Protein AF-A0A8T0XRR6-F1 (afdb_monomer)

Mean predicted aligned error: 11.2 Å

pLDDT: mean 84.0, std 15.53, range [44.31, 98.5]

Organism: Panicum virgatum (NCBI:txid38727)

Solvent-accessible surface area (backbone atoms only — not comparable to full-atom values): 13907 Å² total; per-residue (Å²): 132,83,52,56,76,43,79,32,53,38,65,64,49,50,51,52,52,32,57,76,68,70,54,87,53,79,94,49,34,76,64,44,34,33,31,74,40,63,44,24,13,40,51,36,47,48,58,42,46,76,46,52,44,90,95,52,95,53,57,50,63,75,51,55,65,48,54,51,31,20,50,52,39,46,59,47,38,53,54,36,48,50,54,53,52,53,49,55,52,48,56,54,49,67,58,45,52,62,47,54,54,50,42,56,53,33,59,51,59,57,69,45,51,79,94,71,48,76,83,71,97,66,77,61,68,81,60,36,69,35,73,82,91,79,84,84,62,96,74,75,91,74,68,104,67,93,79,94,82,87,79,65,90,85,76,63,76,81,57,55,69,35,54,88,46,69,66,58,37,52,51,50,52,51,49,51,52,53,51,53,41,53,50,38,50,51,53,37,53,54,46,53,51,53,49,50,54,53,53,50,51,50,52,52,48,57,52,54,52,48,53,50,50,51,46,68,32,61,42,72,30,66,63,19,63,61,94,76,86,55,76,74,78,85,81,128

Secondary structure (DSSP, 8-state):
-PPPEEEESSHHHHHHHHHHTT--SGGGGGG-EEEE-TT--HHHHHHHHHHS-TTSS--EES-HHHHHHHHHHHHHHHHHHHHHHHHHHHHHHHHHHHHHHHHHHHHHHHHS-GGGSPPPSSPPGGGTT--------SS----SS--S----TTS-PPP-----SHHHHHHHHHHHHHHHHHHHHHHHHHHHHHHHHHHHHHHHHHHHHHHHHHHHHHS---TTSS----PPPP--

Structure (mmCIF, N/CA/C/O backbone):
data_AF-A0A8T0XRR6-F1
#
_entry.id   AF-A0A8T0XRR6-F1
#
loop_
_atom_site.group_PDB
_atom_site.id
_atom_site.type_symbol
_atom_site.label_atom_id
_atom_site.label_alt_id
_atom_site.label_co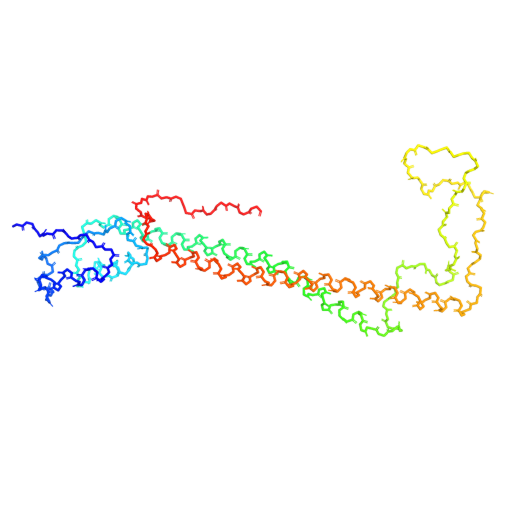mp_id
_atom_site.label_asym_id
_atom_site.label_entity_id
_atom_site.label_seq_id
_atom_site.pdbx_PDB_ins_code
_atom_site.Cartn_x
_atom_site.Cartn_y
_atom_site.Cartn_z
_atom_site.occupancy
_atom_site.B_iso_or_equiv
_atom_site.auth_seq_id
_atom_site.auth_comp_id
_atom_site.auth_asym_id
_atom_site.auth_atom_id
_atom_site.pdbx_PDB_model_num
ATOM 1 N N . MET A 1 1 ? -32.628 2.576 48.291 1.00 54.78 1 MET A N 1
ATOM 2 C CA . MET A 1 1 ? -32.232 3.694 47.407 1.00 54.78 1 MET A CA 1
ATOM 3 C C . MET A 1 1 ? -31.555 3.074 46.198 1.00 54.78 1 MET A C 1
ATOM 5 O O . MET A 1 1 ? -30.876 2.076 46.396 1.00 54.78 1 MET A O 1
ATOM 9 N N . ALA A 1 2 ? -31.806 3.562 44.981 1.00 70.38 2 ALA A N 1
ATOM 10 C CA . ALA A 1 2 ? -31.095 3.068 43.799 1.00 70.38 2 ALA A CA 1
ATOM 11 C C . ALA A 1 2 ? -29.626 3.519 43.862 1.00 70.38 2 ALA A C 1
ATOM 13 O O . ALA A 1 2 ? -29.362 4.622 44.347 1.00 70.38 2 ALA A O 1
ATOM 14 N N . ALA A 1 3 ? -28.699 2.669 43.420 1.00 81.06 3 ALA A N 1
ATOM 15 C CA . ALA A 1 3 ? -27.285 3.020 43.339 1.00 81.06 3 ALA A CA 1
ATOM 16 C C . ALA A 1 3 ? -27.086 4.219 42.387 1.00 81.06 3 ALA A C 1
ATOM 18 O O . ALA A 1 3 ? -27.785 4.303 41.372 1.00 81.06 3 ALA A O 1
ATOM 19 N N . PRO A 1 4 ? -26.184 5.167 42.699 1.00 88.81 4 PRO A N 1
ATOM 20 C CA . PRO A 1 4 ? -25.868 6.270 41.799 1.00 88.81 4 PRO A CA 1
ATOM 21 C C . PRO A 1 4 ? -25.300 5.749 40.474 1.00 88.81 4 PRO A C 1
ATOM 23 O O . PRO A 1 4 ? -24.501 4.812 40.463 1.00 88.81 4 PRO A O 1
ATOM 26 N N . ILE A 1 5 ? -25.692 6.391 39.371 1.00 90.62 5 ILE A N 1
ATOM 27 C CA . ILE A 1 5 ? -25.164 6.114 38.030 1.00 90.62 5 ILE A CA 1
ATOM 28 C C . ILE A 1 5 ? -24.0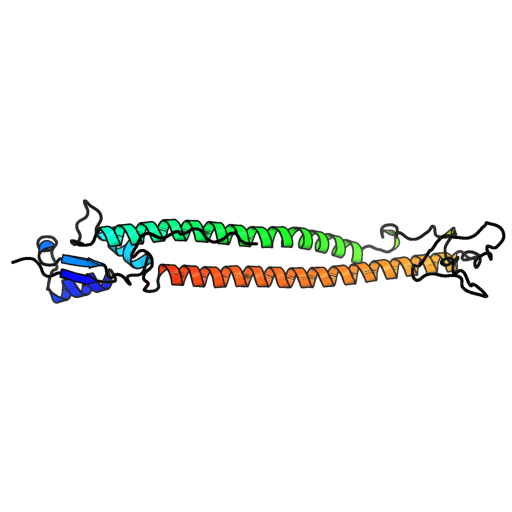57 7.125 37.724 1.00 90.62 5 ILE A C 1
ATOM 30 O O . ILE A 1 5 ? -24.272 8.331 37.850 1.00 90.62 5 ILE A O 1
ATOM 34 N N . GLN A 1 6 ? -22.883 6.636 37.328 1.00 92.31 6 GLN A N 1
ATOM 35 C CA . GLN A 1 6 ? -21.720 7.443 36.955 1.00 92.31 6 GLN A CA 1
ATOM 36 C C . GLN A 1 6 ? -21.388 7.247 35.476 1.00 92.31 6 GLN A C 1
ATOM 38 O O . GLN A 1 6 ? -21.218 6.118 35.015 1.00 92.31 6 GLN A O 1
ATOM 43 N N . VAL A 1 7 ? -21.279 8.348 34.731 1.00 93.38 7 VAL A N 1
ATOM 44 C CA . VAL A 1 7 ? -20.876 8.306 33.320 1.00 93.38 7 VAL A CA 1
ATOM 45 C C . VAL A 1 7 ? -19.361 8.162 33.238 1.00 93.38 7 VAL A C 1
ATOM 47 O O . VAL A 1 7 ? -18.628 8.941 33.844 1.00 93.38 7 VAL A O 1
ATOM 50 N N . VAL A 1 8 ? -18.890 7.179 32.476 1.00 93.19 8 VAL A N 1
ATOM 51 C CA . VAL A 1 8 ? -17.467 6.848 32.340 1.00 93.19 8 VAL A CA 1
ATOM 52 C C . VAL A 1 8 ? -17.080 6.710 30.877 1.00 93.19 8 VAL A C 1
ATOM 54 O O . VAL A 1 8 ? -17.878 6.272 30.049 1.00 93.19 8 VAL A O 1
ATOM 57 N N . SER A 1 9 ? -15.842 7.084 30.555 1.00 93.62 9 SER A N 1
ATOM 58 C CA . SER A 1 9 ? -15.292 6.964 29.202 1.00 93.62 9 SER A CA 1
ATOM 59 C C . SER A 1 9 ? -14.061 6.071 29.116 1.00 93.62 9 SER A C 1
ATOM 61 O O . SER A 1 9 ? -13.548 5.845 28.025 1.00 93.62 9 SER A O 1
ATOM 63 N N . SER A 1 10 ? -13.594 5.545 30.245 1.00 93.31 10 SER A N 1
ATOM 64 C CA . SER A 1 10 ? -12.438 4.661 30.308 1.00 93.31 10 SER A CA 1
ATOM 65 C C . SER A 1 10 ? -12.489 3.753 31.533 1.00 93.31 10 SER A C 1
ATOM 67 O O . SER A 1 10 ? -13.211 4.011 32.501 1.00 93.31 10 SER A O 1
ATOM 69 N N . LEU A 1 11 ? -11.659 2.707 31.532 1.00 90.25 11 LEU A N 1
ATOM 70 C CA . LEU A 1 11 ? -11.420 1.915 32.747 1.00 90.25 11 LEU A CA 1
ATOM 71 C C . LEU A 1 11 ? -10.791 2.741 33.879 1.00 90.25 11 LEU A C 1
ATOM 73 O O . LEU A 1 11 ? -10.976 2.414 35.051 1.00 90.25 11 LEU A O 1
ATOM 77 N N . GLN A 1 12 ? -10.054 3.801 33.542 1.00 91.88 12 GLN A N 1
ATOM 78 C CA . GLN A 1 12 ? -9.438 4.679 34.529 1.00 91.88 12 GLN A CA 1
ATOM 79 C C . GLN A 1 12 ? -10.483 5.547 35.245 1.00 91.88 12 GLN A C 1
ATOM 81 O O . GLN A 1 12 ? -10.396 5.710 36.459 1.00 91.88 12 GLN A O 1
ATOM 86 N N . ASP A 1 13 ? -11.508 6.028 34.537 1.00 91.69 13 ASP A N 1
ATOM 87 C CA . ASP A 1 13 ? -12.625 6.755 35.158 1.00 91.69 13 ASP A CA 1
ATOM 88 C C . ASP A 1 13 ? -13.360 5.873 36.170 1.00 91.69 13 ASP A C 1
ATOM 90 O O . ASP A 1 13 ? -13.651 6.305 37.283 1.00 91.69 13 ASP A O 1
ATOM 94 N N . ILE A 1 14 ? -13.594 4.607 35.810 1.00 88.75 14 ILE A N 1
ATOM 95 C CA . ILE A 1 14 ? -14.204 3.618 36.705 1.00 88.75 14 ILE A CA 1
ATOM 96 C C . ILE A 1 14 ? -13.347 3.431 37.9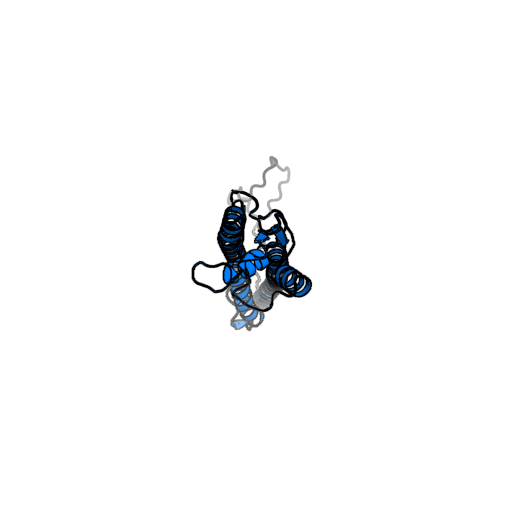60 1.00 88.75 14 ILE A C 1
ATOM 98 O O . ILE A 1 14 ? -13.874 3.473 39.069 1.00 88.75 14 ILE A O 1
ATOM 102 N N . ALA A 1 15 ? -12.028 3.272 37.806 1.00 88.62 15 ALA A N 1
ATOM 103 C CA . ALA A 1 15 ? -11.117 3.128 38.940 1.00 88.62 15 ALA A CA 1
ATOM 104 C C . ALA A 1 15 ? -11.159 4.348 39.877 1.00 88.62 15 ALA A C 1
ATOM 106 O O . ALA A 1 15 ? -11.272 4.174 41.089 1.00 88.62 15 ALA A O 1
ATOM 107 N N . HIS A 1 16 ? -11.145 5.568 39.328 1.00 90.88 16 HIS A N 1
ATOM 108 C CA . HIS A 1 16 ? -11.242 6.793 40.125 1.00 90.88 16 HIS A CA 1
ATOM 109 C C . HIS A 1 16 ? -12.575 6.903 40.877 1.00 90.88 16 HIS A C 1
ATOM 111 O O . HIS A 1 16 ? -12.592 7.328 42.032 1.00 90.88 16 HIS A O 1
ATOM 117 N N . VAL A 1 17 ? -13.694 6.516 40.253 1.00 89.69 17 VAL A N 1
ATOM 118 C CA . VAL A 1 17 ? -15.010 6.506 40.912 1.00 89.69 17 VAL A CA 1
ATOM 119 C C . VAL A 1 17 ? -15.026 5.517 42.077 1.00 89.69 17 VAL A C 1
ATOM 121 O O . VAL A 1 17 ? -15.463 5.871 43.171 1.00 89.69 17 VAL A O 1
ATOM 124 N N . LEU A 1 18 ? -14.527 4.296 41.863 1.00 87.81 18 LEU A N 1
ATOM 125 C CA . LEU A 1 18 ? -14.473 3.268 42.905 1.00 87.81 18 LEU A CA 1
ATOM 126 C C . LEU A 1 18 ? -13.586 3.703 44.081 1.00 87.81 18 LEU A C 1
ATOM 128 O O . LEU A 1 18 ? -13.992 3.564 45.235 1.00 87.81 18 LEU A O 1
ATOM 132 N N . GLU A 1 19 ? -12.424 4.301 43.803 1.00 88.81 19 GLU A N 1
ATOM 133 C CA . GLU A 1 19 ? -11.526 4.847 44.828 1.00 88.81 19 GLU A CA 1
ATOM 134 C C . GLU A 1 19 ? -12.189 5.986 45.619 1.00 88.81 19 GLU A C 1
ATOM 136 O O . GLU A 1 19 ? -12.180 5.974 46.852 1.00 88.81 19 GLU A O 1
ATOM 141 N N . ALA A 1 20 ? -12.835 6.935 44.933 1.00 88.38 20 ALA A N 1
ATOM 142 C CA . ALA A 1 20 ? -13.532 8.053 45.570 1.00 88.38 20 ALA A CA 1
ATOM 143 C C . ALA A 1 20 ? -14.689 7.595 46.476 1.00 88.38 20 ALA A C 1
ATOM 145 O O . ALA A 1 20 ? -14.976 8.236 47.489 1.00 88.38 20 ALA A O 1
ATOM 146 N N . MET A 1 21 ? -15.335 6.478 46.132 1.00 87.12 21 MET A N 1
ATOM 147 C CA . MET A 1 21 ? -16.404 5.859 46.921 1.00 87.12 21 MET A CA 1
ATOM 148 C C . MET A 1 21 ? -15.890 4.860 47.969 1.00 87.12 21 MET A C 1
ATOM 150 O O . MET A 1 21 ? -16.694 4.298 48.715 1.00 87.12 21 MET A O 1
ATOM 154 N N . GLN A 1 22 ? -14.570 4.657 48.061 1.00 85.69 22 GLN A N 1
ATOM 155 C CA . GLN A 1 22 ? -13.934 3.677 48.948 1.00 85.69 22 GLN A CA 1
ATOM 156 C C . GLN A 1 22 ? -14.507 2.265 48.744 1.00 85.69 22 GLN A C 1
ATOM 158 O O . GLN A 1 22 ? -14.785 1.558 49.713 1.00 85.69 22 GLN A O 1
ATOM 163 N N . ILE A 1 23 ? -14.742 1.882 47.486 1.00 81.75 23 ILE A N 1
ATOM 164 C CA . ILE A 1 23 ? -15.218 0.554 47.084 1.00 81.75 23 ILE A CA 1
ATOM 165 C C . ILE A 1 23 ? -13.998 -0.263 46.653 1.00 81.75 23 ILE A C 1
ATOM 167 O O . ILE A 1 23 ? -13.491 -0.119 45.543 1.00 81.75 23 ILE A O 1
ATOM 171 N N . ASP A 1 24 ? -13.510 -1.106 47.557 1.00 75.56 24 ASP A N 1
ATOM 172 C CA . ASP A 1 24 ? -12.310 -1.936 47.398 1.00 75.56 24 ASP A CA 1
ATOM 173 C C . ASP A 1 24 ? -12.610 -3.445 47.329 1.00 75.56 24 ASP A C 1
ATOM 175 O O . ASP A 1 24 ? -11.728 -4.239 46.991 1.00 75.56 24 ASP A O 1
ATOM 179 N N . ALA A 1 25 ? -13.855 -3.846 47.598 1.00 67.94 25 ALA A N 1
ATOM 180 C CA . ALA A 1 25 ? -14.284 -5.237 47.676 1.00 67.94 25 ALA A CA 1
ATOM 181 C C . ALA A 1 25 ? -15.451 -5.555 46.715 1.00 67.94 25 ALA 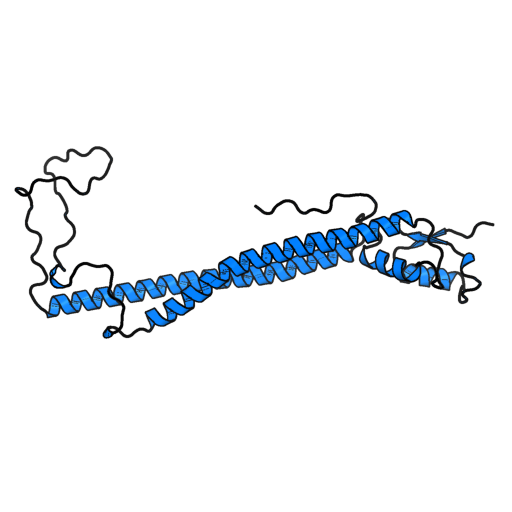A C 1
ATOM 183 O O . ALA A 1 25 ? -16.341 -4.736 46.482 1.00 67.94 25 ALA A O 1
ATOM 184 N N . ILE A 1 26 ? -15.432 -6.765 46.137 1.00 66.00 26 ILE A N 1
ATOM 185 C CA . ILE A 1 26 ? -16.399 -7.237 45.120 1.00 66.00 26 ILE A CA 1
ATOM 186 C C . ILE A 1 26 ? -17.833 -7.301 45.669 1.00 66.00 26 ILE A C 1
ATOM 188 O O . ILE A 1 26 ? -18.788 -7.084 44.930 1.00 66.00 26 ILE A O 1
ATOM 192 N N . ASP A 1 27 ? -17.998 -7.551 46.966 1.00 67.00 27 ASP A N 1
ATOM 193 C CA . ASP A 1 27 ? -19.295 -7.588 47.652 1.00 67.00 27 ASP A CA 1
ATOM 194 C C . ASP A 1 27 ? -19.989 -6.217 47.736 1.00 67.00 27 ASP A C 1
ATOM 196 O O . ASP A 1 27 ? -21.172 -6.147 48.064 1.00 67.00 27 ASP A O 1
ATOM 200 N N . ARG A 1 28 ? -19.278 -5.138 47.385 1.00 71.44 28 ARG A N 1
ATOM 201 C CA . ARG A 1 28 ? -19.782 -3.759 47.321 1.00 71.44 28 ARG A CA 1
ATOM 202 C C . ARG A 1 28 ? -19.956 -3.246 45.885 1.00 71.44 28 ARG A C 1
ATOM 204 O O . ARG A 1 28 ? -20.236 -2.067 45.684 1.00 71.44 28 ARG A O 1
ATOM 211 N N . ALA A 1 29 ? -19.831 -4.116 44.878 1.00 66.56 29 ALA A N 1
ATOM 212 C CA . ALA A 1 29 ? -19.955 -3.747 43.463 1.00 66.56 29 ALA A CA 1
ATOM 213 C C . ALA A 1 29 ? -21.339 -3.178 43.088 1.00 66.56 29 ALA A C 1
ATOM 215 O O . ALA A 1 29 ? -21.442 -2.399 42.144 1.00 66.56 29 ALA A O 1
ATOM 216 N N . ASP A 1 30 ? -22.384 -3.511 43.851 1.00 72.69 30 ASP A N 1
ATOM 217 C CA . ASP A 1 30 ? -23.748 -3.009 43.643 1.00 72.69 30 ASP A CA 1
ATOM 218 C C . ASP A 1 30 ? -23.974 -1.589 44.203 1.00 72.69 30 ASP A C 1
ATOM 220 O O . ASP A 1 30 ? -25.051 -1.015 44.024 1.00 72.69 30 ASP A O 1
ATOM 224 N N . GLU A 1 31 ? -22.986 -0.997 44.886 1.00 81.88 31 GLU A N 1
ATOM 225 C CA . GLU A 1 31 ? -23.090 0.353 45.461 1.00 81.88 31 GLU A CA 1
ATOM 226 C C . GLU A 1 31 ? -22.973 1.471 44.415 1.00 81.88 31 GLU A C 1
ATOM 228 O O . GLU A 1 31 ? -23.317 2.618 44.706 1.00 81.88 31 GLU A O 1
ATOM 233 N N . VAL A 1 32 ? -22.529 1.155 43.195 1.00 84.88 32 VAL A N 1
ATOM 234 C CA . VAL A 1 32 ? -22.420 2.100 42.079 1.00 84.88 32 VAL A CA 1
ATOM 235 C C . VAL A 1 32 ? -22.749 1.419 40.754 1.00 84.88 32 VAL A C 1
ATOM 237 O O . VAL A 1 32 ? -22.421 0.258 40.522 1.00 84.88 32 VAL A O 1
ATOM 240 N N . GLN A 1 33 ? -23.405 2.155 39.866 1.00 88.81 33 GLN A N 1
ATOM 241 C CA . GLN A 1 33 ? -23.676 1.730 38.499 1.00 88.81 33 GLN A CA 1
ATOM 242 C C . GLN A 1 33 ? -22.966 2.660 37.523 1.00 88.81 33 GLN A C 1
ATOM 244 O O . GLN A 1 33 ? -22.761 3.840 37.808 1.00 88.81 33 GLN A O 1
ATOM 249 N N . PHE A 1 34 ? -22.609 2.138 36.357 1.00 90.62 34 PHE A N 1
ATOM 250 C CA . PHE A 1 34 ? -21.891 2.891 35.340 1.00 90.62 34 PHE A CA 1
ATOM 251 C C . PHE A 1 34 ? -22.695 3.006 34.056 1.00 90.62 34 PHE A C 1
ATOM 253 O O . PHE A 1 34 ? -23.384 2.073 33.642 1.00 90.62 34 PHE A O 1
ATOM 260 N N . GLU A 1 35 ? -22.555 4.148 33.401 1.00 93.31 35 GLU A N 1
ATOM 261 C CA . GLU A 1 35 ? -23.069 4.407 32.066 1.00 93.31 35 GLU A CA 1
ATOM 262 C C . GLU A 1 35 ? -21.897 4.746 31.143 1.00 93.31 35 GLU A C 1
ATOM 264 O O . GLU A 1 35 ? -21.047 5.571 31.471 1.00 93.31 35 GLU A O 1
ATOM 269 N N . LEU A 1 36 ? -21.823 4.085 29.992 1.00 94.31 36 LEU A N 1
ATOM 270 C CA . LEU A 1 36 ? -20.805 4.369 28.988 1.00 94.31 36 LEU A CA 1
ATOM 271 C C . LEU A 1 36 ? -21.109 5.712 28.320 1.00 94.31 36 LEU A C 1
ATOM 273 O O . LEU A 1 36 ? -22.223 5.905 27.838 1.00 94.31 36 LEU A O 1
ATOM 277 N N . GLY A 1 37 ? -20.125 6.603 28.242 1.00 95.44 37 GLY A N 1
ATOM 278 C CA . GLY A 1 37 ? -20.259 7.855 27.506 1.00 95.44 37 GLY A CA 1
ATOM 279 C C . GLY A 1 37 ? -20.417 7.634 25.996 1.00 95.44 37 GLY A C 1
ATOM 280 O O . GLY A 1 37 ? -19.761 6.784 25.390 1.00 95.44 37 GLY A O 1
ATOM 281 N N . GLU A 1 38 ? -21.250 8.444 25.341 1.00 94.81 38 GLU A N 1
ATOM 282 C CA . GLU A 1 38 ? -21.439 8.374 23.881 1.00 94.81 38 GLU A CA 1
ATOM 283 C C . GLU A 1 38 ? -20.127 8.588 23.117 1.00 94.81 38 GLU A C 1
ATOM 285 O O . GLU A 1 38 ? -19.836 7.872 22.161 1.00 94.81 38 GLU A O 1
ATOM 290 N N . GLN A 1 39 ? -19.288 9.497 23.610 1.00 95.88 39 GLN A N 1
ATOM 291 C CA . GLN A 1 39 ? -17.992 9.845 23.027 1.00 95.88 39 GLN A CA 1
ATOM 292 C C . GLN A 1 39 ? -16.854 8.903 23.450 1.00 95.88 39 GLN A C 1
ATOM 294 O O . GLN A 1 39 ? -15.705 9.154 23.105 1.00 95.88 39 GLN A O 1
ATOM 299 N N . THR A 1 40 ? -17.118 7.818 24.189 1.00 95.94 40 THR A N 1
ATOM 300 C CA . THR A 1 40 ? -16.068 6.843 24.528 1.00 95.94 40 THR A CA 1
ATOM 301 C C . THR A 1 40 ? -15.435 6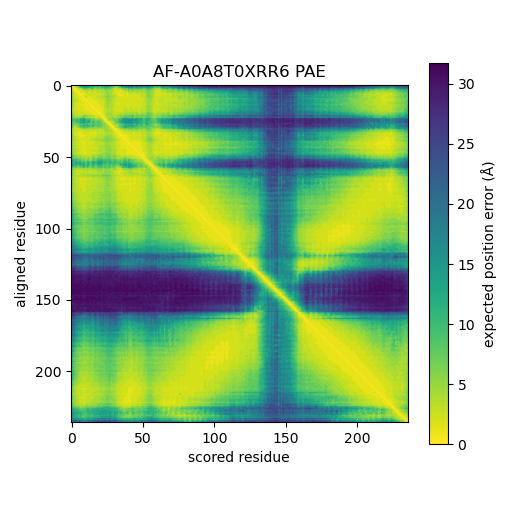.270 23.259 1.00 95.94 40 THR A C 1
ATOM 303 O O . THR A 1 40 ? -16.152 5.851 22.348 1.00 95.94 40 THR A O 1
ATOM 306 N N . SER A 1 41 ? -14.104 6.218 23.188 1.00 97.12 41 SER A N 1
ATOM 307 C CA . SER A 1 41 ? -13.411 5.660 22.024 1.00 97.12 41 SER A CA 1
ATOM 308 C C . SER A 1 41 ? -13.748 4.178 21.815 1.00 97.12 41 SER A C 1
ATOM 310 O O . SER A 1 41 ? -14.201 3.474 22.727 1.00 97.12 41 SER A O 1
ATOM 312 N N . LEU A 1 42 ? -13.547 3.676 20.595 1.00 96.19 42 LEU A N 1
ATOM 313 C CA . LEU A 1 42 ? -13.824 2.272 20.282 1.00 96.19 42 LEU A CA 1
ATOM 314 C C . LEU A 1 42 ? -12.903 1.330 21.069 1.00 96.19 42 LEU A C 1
ATOM 316 O O . LEU A 1 42 ? -13.351 0.266 21.508 1.00 96.19 42 LEU A O 1
ATOM 320 N N . SER A 1 43 ? -11.644 1.722 21.273 1.00 95.31 43 SER A N 1
ATOM 321 C CA . SER A 1 43 ? -10.673 0.986 22.087 1.00 95.31 43 SER A CA 1
ATOM 322 C C . SER A 1 43 ? -11.089 0.921 23.557 1.00 95.31 43 SER A C 1
ATOM 324 O O . SER A 1 43 ? -11.161 -0.176 24.119 1.00 95.31 43 SER A O 1
ATOM 326 N N . GLU A 1 44 ? -11.461 2.051 24.166 1.00 95.31 44 GLU A N 1
ATOM 327 C CA . GLU A 1 44 ? -11.899 2.067 25.567 1.00 95.31 44 GLU A CA 1
ATOM 328 C C . GLU A 1 44 ? -13.213 1.312 25.771 1.00 95.31 44 GLU A C 1
ATOM 330 O O . GLU A 1 44 ? -13.348 0.555 26.734 1.00 95.31 44 GLU A O 1
ATOM 335 N N . ALA A 1 45 ? -14.152 1.395 24.825 1.00 93.25 45 ALA A N 1
ATOM 336 C CA . ALA A 1 45 ? -15.371 0.593 24.876 1.00 93.25 45 ALA A CA 1
ATOM 337 C C . ALA A 1 45 ? -15.067 -0.918 24.877 1.00 93.25 45 ALA A C 1
ATOM 339 O O . ALA A 1 45 ? -15.716 -1.682 25.591 1.00 93.25 45 ALA A O 1
ATOM 340 N N . VAL A 1 46 ? -14.058 -1.382 24.130 1.00 91.44 46 VAL A N 1
ATOM 341 C CA . VAL A 1 46 ? -13.618 -2.789 24.190 1.00 91.44 46 VAL A CA 1
ATOM 342 C C . VAL A 1 46 ? -12.988 -3.132 25.536 1.00 91.44 46 VAL A C 1
ATOM 344 O O . VAL A 1 46 ? -13.275 -4.202 26.079 1.00 91.44 46 VAL A O 1
ATOM 347 N N . ASN A 1 47 ? -12.166 -2.240 26.086 1.00 91.31 47 ASN A N 1
ATOM 348 C CA . ASN A 1 47 ? -11.537 -2.432 27.392 1.00 91.31 47 ASN A CA 1
ATOM 349 C C . ASN A 1 47 ? -12.596 -2.552 28.502 1.00 91.31 47 ASN A C 1
ATOM 351 O O . ASN A 1 47 ? -12.546 -3.481 29.313 1.00 91.31 47 ASN A O 1
ATOM 355 N N . ILE A 1 48 ? -13.608 -1.680 28.480 1.00 90.44 48 ILE A N 1
ATOM 356 C CA . ILE A 1 48 ? -14.775 -1.718 29.372 1.00 90.44 48 ILE A CA 1
ATOM 357 C C . ILE A 1 48 ? -15.574 -3.007 29.166 1.00 90.44 48 ILE A C 1
ATOM 359 O O . ILE A 1 48 ? -15.923 -3.679 30.140 1.00 90.44 48 ILE A O 1
ATOM 363 N N . LYS A 1 49 ? -15.806 -3.418 27.913 1.00 87.12 49 LYS A N 1
ATOM 364 C CA . LYS A 1 49 ? -16.492 -4.680 27.608 1.00 87.12 49 LYS A CA 1
ATOM 365 C C . LYS A 1 49 ? -15.794 -5.879 28.247 1.00 87.12 49 LYS A C 1
ATOM 367 O O . LYS A 1 49 ? -16.454 -6.695 28.875 1.00 87.12 49 LYS A O 1
ATOM 372 N N . ALA A 1 50 ? -14.468 -5.965 28.155 1.00 84.44 50 ALA A N 1
ATOM 373 C CA . ALA A 1 50 ? -13.695 -7.080 28.712 1.00 84.44 50 ALA A CA 1
ATOM 374 C C . ALA A 1 50 ? -13.808 -7.219 30.248 1.00 84.44 50 ALA A C 1
ATOM 376 O O . ALA A 1 50 ? -13.479 -8.274 30.802 1.00 84.44 50 ALA A O 1
ATOM 377 N N . ARG A 1 51 ? -14.256 -6.162 30.940 1.00 80.44 51 ARG A N 1
ATOM 378 C CA . ARG A 1 51 ? -14.487 -6.120 32.393 1.00 80.44 51 ARG A CA 1
ATOM 379 C C . ARG A 1 51 ? -15.961 -6.236 32.792 1.00 80.44 51 ARG A C 1
ATOM 381 O O . ARG A 1 51 ? -16.237 -6.413 33.971 1.00 80.44 51 ARG A O 1
ATOM 388 N N . THR A 1 52 ? -16.878 -6.169 31.829 1.00 78.12 52 THR A N 1
ATOM 389 C CA . THR A 1 52 ? -18.339 -6.213 32.033 1.00 78.12 52 THR A CA 1
ATOM 390 C C . THR A 1 52 ? -18.987 -7.449 31.400 1.00 78.12 52 THR A C 1
ATOM 392 O O . THR A 1 52 ? -20.208 -7.537 31.292 1.00 78.12 52 THR A O 1
ATOM 395 N N . GLU A 1 53 ? -18.182 -8.425 30.961 1.00 70.62 53 GLU A N 1
ATOM 396 C CA . GLU A 1 53 ? -18.684 -9.686 30.412 1.00 70.62 53 GLU A CA 1
ATOM 397 C C . GLU A 1 53 ? -19.455 -10.505 31.465 1.00 70.62 53 GLU A C 1
ATOM 399 O O . GLU A 1 53 ? -18.992 -10.632 32.603 1.00 70.62 53 GLU A O 1
ATOM 404 N N . PRO A 1 54 ? -20.588 -11.131 31.088 1.00 64.75 54 PRO A N 1
ATOM 405 C CA . PRO A 1 54 ? -21.324 -12.023 31.977 1.00 64.75 54 PRO A CA 1
ATOM 406 C C . PRO A 1 54 ? -20.430 -13.125 32.559 1.00 64.75 54 PRO A C 1
ATOM 408 O O . PRO A 1 54 ? -19.718 -13.808 31.823 1.00 64.75 54 PRO A O 1
ATOM 411 N N . GLY A 1 55 ? -20.501 -13.326 33.877 1.00 63.91 55 GLY A N 1
ATOM 412 C CA . GLY A 1 55 ? -19.728 -14.356 34.582 1.00 63.91 55 GLY A CA 1
ATOM 413 C C . GLY A 1 55 ? -18.315 -13.938 34.999 1.00 63.91 55 GLY A C 1
ATOM 414 O O . GLY A 1 55 ? -17.562 -14.786 35.474 1.00 63.91 55 GLY A O 1
ATOM 415 N N . ARG A 1 56 ? -17.947 -12.660 34.843 1.00 65.69 56 ARG A N 1
ATOM 416 C CA . ARG A 1 56 ? -16.758 -12.075 35.476 1.00 65.69 56 ARG A CA 1
ATOM 417 C C . ARG A 1 56 ? -17.161 -11.223 36.674 1.00 65.69 56 ARG A C 1
ATOM 419 O O .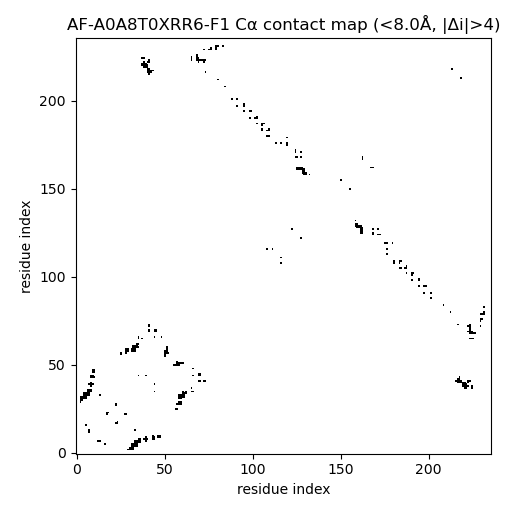 ARG A 1 56 ? -18.158 -10.509 36.603 1.00 65.69 56 ARG A O 1
ATOM 426 N N . ASP A 1 57 ? -16.349 -11.255 37.727 1.00 65.56 57 ASP A N 1
ATOM 427 C CA . ASP A 1 57 ? -16.440 -10.279 38.812 1.00 65.56 57 ASP A CA 1
ATOM 428 C C . ASP A 1 57 ? -16.091 -8.896 38.238 1.00 65.56 57 ASP A C 1
ATOM 430 O O . ASP A 1 57 ? -14.980 -8.674 37.743 1.00 65.56 57 ASP A O 1
ATOM 434 N N . GLY A 1 58 ? -17.066 -7.989 38.223 1.00 72.25 58 GLY A N 1
ATOM 435 C CA . GLY A 1 58 ? -16.970 -6.713 37.522 1.00 72.25 58 GLY A CA 1
ATOM 436 C C . GLY A 1 58 ? -17.996 -5.700 38.015 1.00 72.25 58 GLY A C 1
ATOM 437 O O . GLY A 1 58 ? -18.606 -5.873 39.065 1.00 72.25 58 GLY A O 1
ATOM 438 N N . PHE A 1 59 ? -18.169 -4.628 37.249 1.00 77.75 59 PHE A N 1
ATOM 439 C CA . PHE A 1 59 ? -19.096 -3.544 37.566 1.00 77.75 59 PHE A CA 1
ATOM 440 C C . PHE A 1 59 ? -20.346 -3.595 36.682 1.00 77.75 59 PHE A C 1
ATOM 442 O O . PHE A 1 59 ? -20.327 -4.125 35.568 1.00 77.75 59 PHE A O 1
ATOM 449 N N . VAL A 1 60 ? -21.439 -3.015 37.174 1.00 81.88 60 VAL A N 1
ATOM 450 C CA . VAL A 1 60 ? -22.716 -2.982 36.456 1.00 81.88 60 VAL A CA 1
ATOM 451 C C . VAL A 1 60 ? -22.717 -1.837 35.446 1.00 81.88 60 VAL A C 1
ATOM 453 O O . VAL A 1 60 ? -22.633 -0.671 35.831 1.00 81.88 60 VAL A O 1
ATOM 456 N N . LEU A 1 61 ? -22.850 -2.166 34.158 1.00 87.88 61 LEU A N 1
ATOM 457 C CA . LEU A 1 61 ? -23.054 -1.193 33.082 1.00 87.88 61 LEU A CA 1
ATOM 458 C C . LEU A 1 61 ? -24.530 -1.163 32.662 1.00 87.88 61 LEU A C 1
ATOM 460 O O . LEU A 1 61 ? -25.077 -2.184 32.241 1.00 87.88 61 LEU A O 1
ATOM 464 N N . VAL A 1 62 ? -25.175 0.001 32.744 1.00 88.31 62 VAL A N 1
ATOM 465 C CA . VAL A 1 62 ? -26.633 0.115 32.552 1.00 88.31 62 VAL A CA 1
ATOM 466 C C . VAL A 1 62 ? -27.046 0.235 31.081 1.00 88.31 62 VAL A C 1
ATOM 468 O O . VAL A 1 62 ? -28.069 -0.319 30.678 1.00 88.31 62 VAL A O 1
ATOM 471 N N . ASN A 1 63 ? -26.224 0.867 30.239 1.00 91.44 63 ASN A N 1
ATOM 472 C CA . ASN A 1 63 ? -26.491 1.091 28.812 1.00 91.44 63 ASN A CA 1
ATOM 473 C C . ASN A 1 63 ? -25.751 0.090 27.900 1.00 91.44 63 ASN A C 1
ATOM 475 O O . ASN A 1 63 ? -25.041 0.451 26.960 1.00 91.44 63 ASN A O 1
ATOM 479 N N . HIS A 1 64 ? -25.949 -1.204 28.159 1.00 86.00 64 HIS A N 1
ATOM 480 C CA . HIS A 1 64 ? -25.330 -2.313 27.418 1.00 86.00 64 HIS A CA 1
ATOM 481 C C . HIS A 1 64 ? -25.544 -2.275 25.888 1.00 86.00 64 HIS A C 1
ATOM 483 O O . HIS A 1 64 ? -24.711 -2.789 25.139 1.00 86.00 64 HIS A O 1
ATOM 489 N N . GLU A 1 65 ? -26.630 -1.660 25.408 1.00 90.12 65 GLU A N 1
ATOM 490 C CA . GLU A 1 65 ? -26.890 -1.481 23.975 1.00 90.12 65 GLU A CA 1
ATOM 491 C C . GLU A 1 65 ? -25.824 -0.602 23.304 1.00 90.12 65 GLU A C 1
ATOM 493 O O . GLU A 1 65 ? -25.289 -0.979 22.259 1.00 90.12 65 GLU A O 1
ATOM 498 N N . LEU A 1 66 ? -25.438 0.514 23.932 1.00 91.62 66 LEU A N 1
ATOM 499 C CA . LEU A 1 66 ? -24.397 1.402 23.409 1.00 91.62 66 LEU A CA 1
ATOM 500 C C . LEU A 1 66 ? -23.050 0.672 23.318 1.00 91.62 66 LEU A C 1
ATOM 502 O O . LEU A 1 66 ? -22.360 0.742 22.300 1.00 91.62 66 LEU A O 1
ATOM 506 N N . LEU A 1 67 ? -22.706 -0.104 24.350 1.00 91.19 67 LEU A N 1
ATOM 507 C CA . LEU A 1 67 ? -21.500 -0.932 24.356 1.00 91.19 67 LEU A CA 1
ATOM 508 C C . LEU A 1 67 ? -21.505 -1.956 23.207 1.00 91.19 67 LEU A C 1
ATOM 510 O O . LEU A 1 67 ? -20.489 -2.158 22.533 1.00 91.19 67 LEU A O 1
ATOM 514 N N . ALA A 1 68 ? -22.651 -2.595 22.951 1.00 89.75 68 ALA A N 1
ATOM 515 C CA . ALA A 1 68 ? -22.809 -3.529 21.842 1.00 89.75 68 ALA A CA 1
ATOM 516 C C . ALA A 1 68 ? -22.650 -2.832 20.478 1.00 89.75 68 ALA A C 1
ATOM 518 O O . ALA A 1 68 ? -21.972 -3.369 19.593 1.00 89.75 68 ALA A O 1
ATOM 519 N N . CYS A 1 69 ? -23.212 -1.631 20.313 1.00 92.19 69 CYS A N 1
ATOM 520 C CA . CYS A 1 69 ? -23.079 -0.819 19.103 1.00 92.19 69 CYS A CA 1
ATOM 521 C C . CYS A 1 69 ? -21.629 -0.376 18.852 1.00 92.19 69 CYS A C 1
ATOM 523 O O . CYS A 1 69 ? -21.133 -0.550 17.731 1.00 92.19 69 CYS A O 1
ATOM 525 N N . LYS A 1 70 ? -20.905 0.087 19.880 1.00 93.81 70 LYS A N 1
ATOM 526 C CA . LYS A 1 70 ? -19.470 0.414 19.782 1.00 93.81 70 LYS A CA 1
ATOM 527 C C . LYS A 1 70 ? -18.629 -0.803 19.417 1.00 93.81 70 LYS A C 1
ATOM 529 O O . LYS A 1 70 ? -17.850 -0.750 18.466 1.00 93.81 70 LYS A O 1
ATOM 534 N N . PHE A 1 71 ? -18.855 -1.944 20.067 1.00 91.38 71 PHE A N 1
ATOM 535 C CA . PHE A 1 71 ? -18.144 -3.180 19.732 1.00 91.38 71 PHE A CA 1
ATOM 536 C C . PHE A 1 71 ? -18.398 -3.626 18.284 1.00 91.38 71 PHE A C 1
ATOM 538 O O . PHE A 1 71 ? -17.464 -3.960 17.551 1.00 91.38 71 PHE A O 1
ATOM 545 N N . ARG A 1 72 ? -19.664 -3.618 17.847 1.00 91.56 72 ARG A N 1
ATOM 546 C CA . ARG A 1 72 ? -20.043 -3.967 16.471 1.00 91.56 72 ARG A CA 1
ATOM 547 C C . ARG A 1 72 ? -19.399 -3.021 15.461 1.00 91.56 72 ARG A C 1
ATOM 549 O O . ARG A 1 72 ? -18.927 -3.486 14.423 1.00 91.56 72 ARG A O 1
ATOM 556 N N . THR A 1 73 ? -19.386 -1.727 15.768 1.00 93.94 73 THR A N 1
ATOM 557 C CA . THR A 1 73 ? -18.773 -0.688 14.936 1.00 93.94 73 THR A CA 1
ATOM 558 C C . THR A 1 73 ? -17.289 -0.936 14.778 1.00 93.94 73 THR A C 1
ATOM 560 O O . THR A 1 73 ? -16.834 -1.039 13.643 1.00 93.94 73 THR A O 1
ATOM 563 N N . LYS A 1 74 ? -16.564 -1.163 15.879 1.00 94.00 74 LYS A N 1
ATOM 564 C CA . LYS A 1 74 ? -15.142 -1.508 15.835 1.00 94.00 74 LYS A CA 1
ATOM 565 C C . LYS A 1 74 ? -14.871 -2.674 14.887 1.00 94.00 74 LYS A C 1
ATOM 567 O O . LYS A 1 74 ? -14.114 -2.525 13.936 1.00 94.00 74 LYS A O 1
ATOM 572 N N . VAL A 1 75 ? -15.531 -3.814 15.109 1.00 92.56 75 VAL A N 1
ATOM 573 C CA . VAL A 1 75 ? -15.297 -5.038 14.321 1.00 92.56 75 VAL A CA 1
ATOM 574 C C . VAL A 1 75 ? -15.553 -4.806 12.831 1.00 92.56 75 VAL A C 1
ATOM 576 O O . VAL A 1 75 ? -14.777 -5.247 11.982 1.00 92.56 75 VAL A O 1
ATOM 579 N N . LYS A 1 76 ? -16.651 -4.124 12.491 1.00 93.31 76 LYS A N 1
ATOM 580 C CA . LYS A 1 76 ? -17.016 -3.883 11.091 1.00 93.31 76 LYS A CA 1
ATOM 581 C C . LYS A 1 76 ? -16.101 -2.868 10.417 1.00 93.31 76 LYS A C 1
ATOM 583 O O . LYS A 1 76 ? -15.699 -3.095 9.277 1.00 93.31 76 LYS A O 1
ATOM 588 N N . LEU A 1 77 ? -15.779 -1.783 11.109 1.00 93.31 77 LEU A N 1
ATOM 589 C CA . LEU A 1 77 ? -14.953 -0.704 10.590 1.00 93.31 77 LEU A CA 1
ATOM 590 C C . LEU A 1 77 ? -13.495 -1.148 10.421 1.00 93.31 77 LEU A C 1
ATOM 592 O O . LEU A 1 77 ? -12.911 -0.902 9.371 1.00 93.31 77 LEU A O 1
ATOM 596 N N . GLU A 1 78 ? -12.951 -1.912 11.371 1.00 94.56 78 GLU A N 1
ATOM 597 C CA . GLU A 1 78 ? -11.631 -2.549 11.267 1.00 94.56 78 GLU A CA 1
ATOM 598 C C . GLU A 1 78 ? -11.557 -3.486 10.050 1.00 94.56 78 GLU A C 1
ATOM 600 O O . GLU A 1 78 ? -10.636 -3.399 9.234 1.00 94.56 78 GLU A O 1
ATOM 605 N N . ALA A 1 79 ? -12.569 -4.341 9.862 1.00 93.69 79 ALA A N 1
ATOM 606 C CA . ALA A 1 79 ? -12.628 -5.234 8.709 1.00 93.69 79 ALA A CA 1
ATOM 607 C C . ALA A 1 79 ? -12.736 -4.470 7.377 1.00 93.69 79 ALA A C 1
ATOM 609 O O . ALA A 1 79 ? -12.089 -4.845 6.394 1.00 93.69 79 ALA A O 1
ATOM 610 N N . ALA A 1 80 ? -13.548 -3.411 7.326 1.00 92.56 80 ALA A N 1
ATOM 611 C CA . ALA A 1 80 ? -13.703 -2.573 6.142 1.00 92.56 80 ALA A CA 1
ATOM 612 C C . ALA A 1 80 ? -12.404 -1.824 5.811 1.00 92.56 80 ALA A C 1
ATOM 614 O O . ALA A 1 80 ? -11.957 -1.847 4.661 1.00 92.56 80 ALA A O 1
ATOM 615 N N . PHE A 1 81 ? -11.761 -1.244 6.826 1.00 94.06 81 PHE A N 1
ATOM 616 C CA . PHE A 1 81 ? -10.501 -0.525 6.694 1.00 94.06 81 PHE A CA 1
ATOM 617 C C . PHE A 1 81 ? -9.406 -1.457 6.186 1.00 94.06 81 PHE A C 1
ATOM 619 O O . PHE A 1 81 ? -8.769 -1.157 5.181 1.00 94.06 81 PHE A O 1
ATOM 626 N N . LYS A 1 82 ? -9.251 -2.639 6.798 1.00 94.12 82 LYS A N 1
ATOM 627 C CA . LYS A 1 82 ? -8.260 -3.636 6.377 1.00 94.12 82 LYS A CA 1
ATOM 628 C C . LYS A 1 82 ? -8.450 -4.050 4.919 1.00 94.12 82 LYS A C 1
ATOM 630 O O . LYS A 1 82 ? -7.483 -4.114 4.168 1.00 94.12 82 LYS A O 1
ATOM 635 N N . ARG A 1 83 ? -9.690 -4.306 4.486 1.00 93.12 83 ARG A N 1
ATOM 636 C CA . ARG A 1 83 ? -9.980 -4.659 3.084 1.00 93.12 83 ARG A CA 1
ATOM 637 C C . ARG A 1 83 ? -9.572 -3.549 2.119 1.00 93.12 83 ARG A C 1
ATOM 639 O O . ARG A 1 83 ? -8.971 -3.842 1.087 1.00 93.12 83 ARG A O 1
ATOM 646 N N . MET A 1 84 ? -9.909 -2.306 2.453 1.00 93.62 84 MET A N 1
ATOM 647 C CA . MET A 1 84 ? -9.599 -1.127 1.647 1.00 93.62 84 MET A CA 1
ATOM 648 C C . MET A 1 84 ? -8.085 -0.861 1.608 1.00 93.62 84 MET A C 1
ATOM 650 O O . MET A 1 84 ? -7.521 -0.710 0.527 1.00 93.62 84 MET A O 1
ATOM 654 N N . PHE A 1 85 ? -7.407 -0.938 2.752 1.00 94.12 85 PHE A N 1
ATOM 655 C CA . PHE A 1 85 ? -5.953 -0.838 2.877 1.00 94.12 85 PHE A CA 1
ATOM 656 C C . PHE A 1 85 ? -5.219 -1.909 2.059 1.00 94.12 85 PHE A C 1
ATOM 658 O O . PHE A 1 85 ? -4.352 -1.590 1.241 1.00 94.12 85 PHE A O 1
ATOM 665 N N . ASP A 1 86 ? -5.615 -3.176 2.213 1.00 93.50 86 ASP A N 1
ATOM 666 C CA . ASP A 1 86 ? -5.026 -4.298 1.481 1.00 93.50 86 ASP A CA 1
ATOM 667 C C . ASP A 1 86 ? -5.234 -4.131 -0.039 1.00 93.50 86 ASP A C 1
ATOM 669 O O . ASP A 1 86 ? -4.342 -4.445 -0.828 1.00 93.50 86 ASP A O 1
ATOM 673 N N . ALA A 1 87 ? -6.395 -3.624 -0.474 1.00 92.56 87 ALA A N 1
ATOM 674 C CA . ALA A 1 87 ? -6.667 -3.345 -1.885 1.00 92.56 87 ALA A CA 1
ATOM 675 C C . ALA A 1 87 ? -5.778 -2.225 -2.444 1.00 92.56 87 ALA A C 1
ATOM 677 O O . ALA A 1 87 ? -5.207 -2.385 -3.523 1.00 92.56 87 ALA A O 1
ATOM 678 N N . SER A 1 88 ? -5.612 -1.131 -1.701 1.00 92.25 88 SER A N 1
ATOM 679 C CA . SER A 1 88 ? -4.738 -0.019 -2.087 1.00 92.25 88 SER A CA 1
ATOM 680 C C . SER A 1 88 ? -3.274 -0.454 -2.194 1.00 92.25 88 SER A C 1
ATOM 682 O O . SER A 1 88 ? -2.597 -0.126 -3.169 1.00 92.25 88 SER A O 1
ATOM 684 N N . LEU A 1 89 ? -2.788 -1.266 -1.247 1.00 93.56 89 LEU A N 1
ATOM 685 C CA . LEU A 1 89 ? -1.433 -1.819 -1.305 1.00 93.56 89 LEU A CA 1
ATOM 686 C C . LEU A 1 89 ? -1.226 -2.768 -2.483 1.00 93.56 89 LEU A C 1
ATOM 688 O O . LEU A 1 89 ? -0.170 -2.718 -3.116 1.00 93.56 89 LEU A O 1
ATOM 692 N N . ARG A 1 90 ? -2.211 -3.623 -2.787 1.00 93.75 90 ARG A N 1
ATOM 693 C CA . ARG A 1 90 ? -2.143 -4.508 -3.958 1.00 93.75 90 ARG A CA 1
ATOM 694 C C . ARG A 1 90 ? -1.976 -3.712 -5.246 1.00 93.75 90 ARG A C 1
ATOM 696 O O . ARG A 1 90 ? -1.027 -3.994 -5.964 1.00 93.75 90 ARG A O 1
ATOM 703 N N . ARG A 1 91 ? -2.786 -2.669 -5.468 1.00 92.38 91 ARG A N 1
ATOM 704 C CA . ARG A 1 91 ? -2.683 -1.810 -6.664 1.00 92.38 91 ARG A CA 1
ATOM 705 C C . ARG A 1 91 ? -1.278 -1.217 -6.832 1.00 92.38 91 ARG A C 1
ATOM 707 O O . ARG A 1 91 ? -0.712 -1.272 -7.918 1.00 92.38 91 ARG A O 1
ATOM 714 N N . ILE A 1 92 ? -0.683 -0.697 -5.753 1.00 94.19 92 ILE A N 1
ATOM 715 C CA . ILE A 1 92 ? 0.683 -0.149 -5.812 1.00 94.19 92 ILE A CA 1
ATOM 716 C C . ILE A 1 92 ? 1.708 -1.242 -6.139 1.00 94.19 92 ILE A C 1
ATOM 718 O O . ILE A 1 92 ? 2.614 -1.014 -6.936 1.00 94.19 92 ILE A O 1
ATOM 722 N N . ASN A 1 93 ? 1.590 -2.427 -5.536 1.00 93.94 93 ASN A N 1
ATOM 723 C CA . ASN A 1 93 ? 2.523 -3.526 -5.795 1.00 93.94 93 ASN A CA 1
ATOM 724 C C . ASN A 1 93 ? 2.384 -4.086 -7.222 1.00 93.94 93 ASN A C 1
ATOM 726 O O . ASN A 1 93 ? 3.397 -4.408 -7.838 1.00 93.94 93 ASN A O 1
ATOM 730 N N . GLU A 1 94 ? 1.158 -4.177 -7.743 1.00 95.56 94 GLU A N 1
ATOM 731 C CA . GLU A 1 94 ? 0.856 -4.582 -9.123 1.00 95.56 94 GLU A CA 1
ATOM 732 C C . GLU A 1 94 ? 1.478 -3.623 -10.146 1.00 95.56 94 GLU A C 1
ATOM 734 O O . GLU A 1 94 ? 1.930 -4.064 -11.199 1.00 95.56 94 GLU A O 1
ATOM 739 N N . GLU A 1 95 ? 1.565 -2.328 -9.828 1.00 95.25 95 GLU A N 1
ATOM 740 C CA . GLU A 1 95 ? 2.275 -1.352 -10.658 1.00 95.25 95 GLU A CA 1
ATOM 741 C C . GLU A 1 95 ? 3.801 -1.423 -10.475 1.00 95.25 95 GLU A C 1
ATOM 743 O O . GLU A 1 95 ? 4.553 -1.319 -11.447 1.00 95.25 95 GLU A O 1
ATOM 748 N N . LEU A 1 96 ? 4.273 -1.605 -9.238 1.00 96.88 96 LEU A N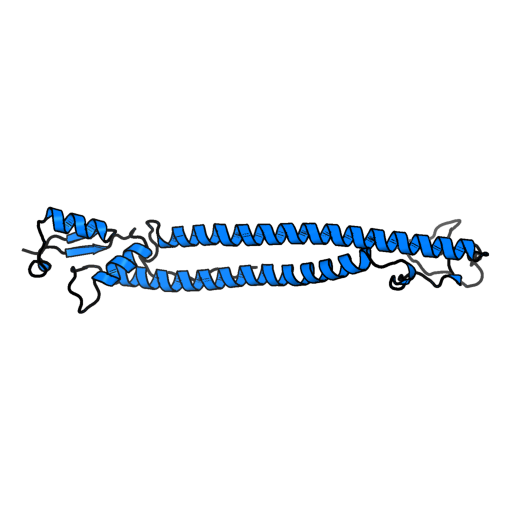 1
ATOM 749 C CA . LEU A 1 96 ? 5.698 -1.582 -8.912 1.00 96.88 96 LEU A CA 1
ATOM 750 C C . LEU A 1 96 ? 6.451 -2.782 -9.503 1.00 96.88 96 LEU A C 1
ATOM 752 O O . LEU A 1 96 ? 7.516 -2.583 -10.078 1.00 96.88 96 LEU A O 1
ATOM 756 N N . GLY A 1 97 ? 5.906 -4.000 -9.408 1.00 96.00 97 GLY A N 1
ATOM 757 C CA . GLY A 1 97 ? 6.581 -5.228 -9.860 1.00 96.00 97 GLY A CA 1
ATOM 758 C C . GLY A 1 97 ? 7.081 -5.165 -11.313 1.00 96.00 97 GLY A C 1
ATOM 759 O O . GLY A 1 97 ? 8.288 -5.268 -11.538 1.00 96.00 97 GLY A O 1
ATOM 760 N N . PRO A 1 98 ? 6.208 -4.882 -12.300 1.00 97.50 98 PRO A N 1
ATOM 761 C CA . PRO A 1 98 ? 6.612 -4.751 -13.701 1.00 97.50 98 PRO A CA 1
ATOM 762 C C . PRO A 1 98 ? 7.671 -3.667 -13.951 1.00 97.50 98 PRO A C 1
ATOM 764 O O . PRO A 1 98 ? 8.492 -3.796 -14.860 1.00 97.50 98 PRO A O 1
ATOM 767 N N . ILE A 1 99 ? 7.670 -2.587 -13.160 1.00 97.94 99 ILE A N 1
ATOM 768 C CA . ILE A 1 99 ? 8.685 -1.528 -13.254 1.00 97.94 99 ILE A CA 1
ATOM 769 C C . ILE A 1 99 ? 10.043 -2.051 -12.783 1.00 97.94 99 ILE A C 1
ATOM 771 O O . ILE A 1 99 ? 11.053 -1.784 -13.433 1.00 97.94 99 ILE A O 1
ATOM 775 N N . GLU A 1 100 ? 10.083 -2.802 -11.682 1.00 97.88 100 GLU A N 1
ATOM 776 C CA . GLU A 1 100 ? 11.322 -3.385 -11.156 1.00 97.88 100 GLU A CA 1
ATOM 777 C C . GLU A 1 100 ? 11.926 -4.400 -12.131 1.00 97.88 100 GLU A C 1
ATOM 779 O O . GLU A 1 100 ? 13.131 -4.344 -12.402 1.00 97.88 100 GLU A O 1
ATOM 784 N N . ASP A 1 101 ? 11.085 -5.235 -12.740 1.00 98.00 101 ASP A N 1
ATOM 785 C CA . ASP A 1 101 ? 11.493 -6.179 -13.782 1.00 98.00 101 ASP A CA 1
ATOM 786 C C . ASP A 1 101 ? 12.058 -5.449 -15.011 1.00 98.00 101 ASP A C 1
ATOM 788 O O . ASP A 1 101 ? 13.147 -5.769 -15.500 1.00 98.00 101 ASP A O 1
ATOM 792 N N . ALA A 1 102 ? 11.368 -4.408 -15.489 1.00 97.88 102 ALA A N 1
ATOM 793 C CA . ALA A 1 102 ? 11.822 -3.615 -16.630 1.00 97.88 102 ALA A CA 1
ATOM 794 C C . ALA A 1 102 ? 13.148 -2.883 -16.349 1.00 97.88 102 ALA A C 1
ATOM 796 O O . ALA A 1 102 ? 14.022 -2.829 -17.220 1.00 97.88 102 ALA A O 1
ATOM 797 N N . ILE A 1 103 ? 13.332 -2.354 -15.135 1.00 98.50 103 ILE A N 1
ATOM 798 C CA . ILE A 1 103 ? 14.599 -1.754 -14.689 1.00 98.50 103 ILE A CA 1
ATOM 799 C C . ILE A 1 103 ? 15.718 -2.798 -14.703 1.00 98.50 103 ILE A C 1
ATOM 801 O O . ILE A 1 103 ? 16.808 -2.511 -15.204 1.00 98.50 103 ILE A O 1
ATOM 805 N N . ALA A 1 104 ? 15.470 -4.005 -14.185 1.00 98.19 104 ALA A N 1
ATOM 806 C CA . ALA A 1 104 ? 16.462 -5.076 -14.169 1.00 98.19 104 ALA A CA 1
ATOM 807 C C . ALA A 1 104 ? 16.919 -5.438 -15.591 1.00 98.19 104 ALA A C 1
ATOM 809 O O . ALA A 1 104 ? 18.124 -5.482 -15.859 1.00 98.19 104 ALA A O 1
ATOM 810 N N . VAL A 1 105 ? 15.973 -5.591 -16.524 1.00 97.56 105 VAL A N 1
ATOM 811 C CA . VAL A 1 105 ? 16.264 -5.846 -17.943 1.00 97.56 105 VAL A CA 1
ATOM 812 C C . VAL A 1 105 ? 17.075 -4.702 -18.560 1.00 97.56 105 VAL A C 1
ATOM 814 O O . VAL A 1 105 ? 18.112 -4.941 -19.181 1.00 97.56 105 VAL A O 1
ATOM 817 N N . LEU A 1 106 ? 16.657 -3.447 -18.372 1.00 97.31 106 LEU A N 1
ATOM 818 C CA . LEU A 1 106 ? 17.349 -2.293 -18.957 1.00 97.31 106 LEU A CA 1
ATOM 819 C C . LEU A 1 106 ? 18.769 -2.117 -18.414 1.00 97.31 106 LEU A C 1
ATOM 821 O O . LEU A 1 106 ? 19.668 -1.772 -19.178 1.00 97.31 106 LEU A O 1
ATOM 825 N N . ARG A 1 107 ? 19.009 -2.400 -17.129 1.00 98.00 107 ARG A N 1
ATOM 826 C CA . ARG A 1 107 ? 20.360 -2.362 -16.544 1.00 98.00 107 ARG A CA 1
ATOM 827 C C . ARG A 1 107 ? 21.305 -3.361 -17.209 1.00 98.00 107 ARG A C 1
ATOM 829 O O . ARG A 1 107 ? 22.477 -3.038 -17.401 1.00 98.00 107 ARG A O 1
ATOM 836 N N . VAL A 1 108 ? 20.808 -4.543 -17.579 1.00 97.62 108 VAL A N 1
ATOM 837 C CA . VAL A 1 108 ? 21.580 -5.529 -18.352 1.00 97.62 108 VAL A CA 1
ATOM 838 C C . VAL A 1 108 ? 21.840 -5.011 -19.767 1.00 97.62 108 VAL A C 1
ATOM 840 O O . VAL A 1 108 ? 22.990 -4.998 -20.209 1.00 97.62 108 VAL A O 1
ATOM 843 N N . LEU A 1 109 ? 20.808 -4.508 -20.453 1.00 95.19 109 LEU A N 1
ATOM 844 C CA . LEU A 1 109 ? 20.921 -4.004 -21.828 1.00 95.19 109 LEU A CA 1
ATOM 845 C C . LEU A 1 109 ? 21.920 -2.846 -21.953 1.00 95.19 109 LEU A C 1
ATOM 847 O O . LEU A 1 109 ? 22.793 -2.881 -22.816 1.00 95.19 109 LEU A O 1
ATOM 851 N N . VAL A 1 110 ? 21.867 -1.855 -21.058 1.00 95.81 110 VAL A N 1
ATOM 852 C CA . VAL A 1 110 ? 22.797 -0.708 -21.065 1.00 95.81 110 VAL A CA 1
ATOM 853 C C . VAL A 1 110 ? 24.258 -1.162 -20.951 1.00 95.81 110 VAL A C 1
ATOM 855 O O . VAL A 1 110 ? 25.131 -0.608 -21.621 1.00 95.81 110 VAL A O 1
ATOM 858 N N . ARG A 1 111 ? 24.521 -2.199 -20.145 1.00 95.88 111 ARG A N 1
ATOM 859 C CA . ARG A 1 111 ? 25.862 -2.765 -19.915 1.00 95.88 111 ARG A CA 1
ATOM 860 C C . ARG A 1 111 ? 26.299 -3.776 -20.974 1.00 95.88 111 ARG A C 1
ATOM 862 O O . ARG A 1 111 ? 27.442 -4.225 -20.940 1.00 95.88 111 ARG A O 1
ATOM 869 N N . THR A 1 112 ? 25.411 -4.156 -21.889 1.00 95.44 112 THR A N 1
ATOM 870 C CA . THR A 1 112 ? 25.715 -5.148 -22.921 1.00 95.44 112 THR A CA 1
ATOM 871 C C . THR A 1 112 ? 26.772 -4.598 -23.877 1.00 95.44 112 THR A C 1
ATOM 873 O O . THR A 1 112 ? 26.667 -3.465 -24.363 1.00 95.44 112 THR A O 1
ATOM 876 N N . ALA A 1 113 ? 27.809 -5.398 -24.132 1.00 94.44 113 ALA A N 1
ATOM 877 C CA . ALA A 1 113 ? 28.878 -5.033 -25.052 1.00 94.44 113 ALA A CA 1
ATOM 878 C C . ALA A 1 113 ? 28.345 -4.922 -26.487 1.00 94.44 113 ALA A C 1
ATOM 880 O O . ALA A 1 113 ? 27.478 -5.694 -26.887 1.00 94.44 113 ALA A O 1
ATOM 881 N N . ASP A 1 114 ? 28.900 -4.001 -27.276 1.00 91.69 114 ASP A N 1
ATOM 882 C CA . ASP A 1 114 ? 28.465 -3.715 -28.651 1.00 91.69 114 ASP A CA 1
ATOM 883 C C . ASP A 1 114 ? 28.239 -4.962 -29.538 1.00 91.69 114 ASP A C 1
ATOM 885 O O . ASP A 1 114 ? 27.199 -5.014 -30.195 1.00 91.69 114 ASP A O 1
ATOM 889 N N . PRO A 1 115 ? 29.125 -5.985 -29.549 1.00 89.50 115 PRO A N 1
ATOM 890 C CA . PRO A 1 115 ? 28.927 -7.190 -30.365 1.00 89.50 115 PRO A CA 1
ATOM 891 C C . PRO A 1 115 ? 27.765 -8.083 -29.907 1.00 89.50 115 PRO A C 1
ATOM 893 O O . PRO A 1 115 ? 27.306 -8.928 -30.666 1.00 89.50 115 PRO A O 1
ATOM 896 N N . GLN A 1 116 ? 27.325 -7.932 -28.657 1.00 90.62 116 GLN A N 1
ATOM 897 C CA . GLN A 1 116 ? 26.254 -8.713 -28.032 1.00 90.62 116 GLN A CA 1
ATOM 898 C C . GLN A 1 116 ? 24.933 -7.939 -27.978 1.00 90.62 116 GLN A C 1
ATOM 900 O O . GLN A 1 116 ? 23.933 -8.463 -27.488 1.00 90.62 116 GLN A O 1
ATOM 905 N N . MET A 1 117 ? 24.921 -6.681 -28.434 1.00 90.12 117 MET A N 1
ATOM 906 C CA . MET A 1 117 ? 23.703 -5.884 -28.438 1.00 90.12 117 MET A CA 1
ATOM 907 C C . MET A 1 117 ? 22.668 -6.530 -29.370 1.00 90.12 117 MET A C 1
ATOM 909 O O . MET A 1 117 ? 23.013 -6.883 -30.501 1.00 90.12 117 MET A O 1
ATOM 913 N N . PRO A 1 118 ? 21.402 -6.673 -28.935 1.00 85.25 118 PRO A N 1
ATOM 914 C CA . PRO A 1 118 ? 20.336 -7.153 -29.802 1.00 85.25 118 PRO A CA 1
ATOM 915 C C . PRO A 1 118 ? 20.222 -6.283 -31.051 1.00 85.25 118 PRO A C 1
ATOM 917 O O . PRO A 1 118 ? 20.422 -5.065 -30.987 1.00 85.25 118 PRO A O 1
ATOM 920 N N . ALA A 1 119 ? 19.858 -6.920 -32.167 1.00 74.62 119 ALA A N 1
ATOM 921 C CA . ALA A 1 119 ? 19.643 -6.237 -33.433 1.00 74.62 119 ALA A CA 1
ATOM 922 C C . ALA A 1 119 ? 18.721 -5.023 -33.240 1.00 74.62 119 ALA A C 1
ATOM 924 O O . ALA A 1 119 ? 17.721 -5.080 -32.519 1.00 74.62 119 ALA A O 1
ATOM 925 N N . ASN A 1 120 ? 19.096 -3.906 -33.861 1.00 74.75 120 ASN A N 1
ATOM 926 C CA . ASN A 1 120 ? 18.243 -2.728 -33.886 1.00 74.75 120 ASN A CA 1
ATOM 927 C C . ASN A 1 120 ? 17.096 -2.936 -34.890 1.00 74.75 120 ASN A C 1
ATOM 929 O O . ASN A 1 120 ? 17.208 -3.735 -35.814 1.00 74.75 120 ASN A O 1
ATOM 933 N N . ASN A 1 121 ? 16.003 -2.189 -34.728 1.00 72.69 121 ASN A N 1
ATOM 934 C CA . ASN A 1 121 ? 14.837 -2.265 -35.620 1.00 72.69 121 ASN A CA 1
ATOM 935 C C . ASN A 1 121 ? 15.014 -1.445 -36.915 1.00 72.69 121 ASN A C 1
ATOM 937 O O . ASN A 1 121 ? 14.028 -1.055 -37.535 1.00 72.69 121 ASN A O 1
ATOM 941 N N . GLY A 1 122 ? 16.244 -1.080 -37.277 1.00 69.88 122 GLY A N 1
ATOM 942 C CA . GLY A 1 122 ? 16.508 -0.338 -38.504 1.00 69.88 122 GLY A CA 1
ATOM 943 C C . GLY A 1 122 ? 16.701 -1.261 -39.715 1.00 69.88 122 GLY A C 1
ATOM 944 O O . GLY A 1 122 ? 16.828 -2.473 -39.549 1.00 69.88 122 GLY A O 1
ATOM 945 N N . PRO A 1 123 ? 16.767 -0.694 -40.933 1.00 72.75 123 PRO A N 1
ATOM 946 C CA . PRO A 1 123 ? 16.972 -1.460 -42.165 1.00 72.75 123 PRO A CA 1
ATOM 947 C C . PRO A 1 123 ? 18.283 -2.278 -42.180 1.00 72.75 123 PRO A C 1
ATOM 949 O O . PRO A 1 123 ? 19.197 -2.013 -41.393 1.00 72.75 123 PRO A O 1
ATOM 952 N N . PRO A 1 124 ? 18.441 -3.252 -43.087 1.00 80.81 124 PRO A N 1
ATOM 953 C CA . PRO A 1 124 ? 19.720 -3.931 -43.311 1.00 80.81 124 PRO A CA 1
ATOM 954 C C . PRO A 1 124 ? 20.883 -2.945 -43.520 1.00 80.81 124 PRO A C 1
ATOM 956 O O . PRO A 1 124 ? 20.677 -1.813 -43.966 1.00 80.81 124 PRO A O 1
ATOM 959 N N . LEU A 1 125 ? 22.116 -3.337 -43.173 1.00 81.56 125 LEU A N 1
ATOM 960 C CA . LEU A 1 125 ? 23.286 -2.445 -43.274 1.00 81.56 125 LEU A CA 1
ATOM 961 C C . LEU A 1 125 ? 23.574 -2.030 -44.723 1.00 81.56 125 LEU A C 1
ATOM 963 O O . LEU A 1 125 ? 24.052 -0.924 -44.973 1.00 81.56 125 LEU A O 1
ATOM 967 N N . GLU A 1 126 ? 23.235 -2.904 -45.663 1.00 80.81 126 GLU A N 1
ATOM 968 C CA . GLU A 1 126 ? 23.374 -2.746 -47.107 1.00 80.81 126 GLU A CA 1
ATOM 969 C C . GLU A 1 126 ? 22.438 -1.672 -47.676 1.00 80.81 126 GLU A C 1
ATOM 971 O O . GLU A 1 126 ? 22.713 -1.114 -48.734 1.00 80.81 126 GLU A O 1
ATOM 976 N N . GLU A 1 127 ? 21.360 -1.346 -46.962 1.00 77.75 127 GLU A N 1
ATOM 977 C CA . GLU A 1 127 ? 20.347 -0.363 -47.364 1.00 77.75 127 GLU A CA 1
ATOM 978 C C . GLU A 1 127 ? 20.548 0.997 -46.664 1.00 77.75 127 GLU A C 1
ATOM 980 O O . GLU A 1 127 ? 19.825 1.969 -46.900 1.00 77.75 127 GLU A O 1
ATOM 985 N N . ARG A 1 128 ? 21.556 1.116 -45.787 1.00 77.56 128 ARG A N 1
ATOM 986 C CA . ARG A 1 128 ? 21.793 2.338 -45.004 1.00 77.56 128 ARG A CA 1
ATOM 987 C C . ARG A 1 128 ? 22.306 3.485 -45.872 1.00 77.56 128 ARG A C 1
ATOM 989 O O . ARG A 1 128 ? 23.151 3.310 -46.746 1.00 77.56 128 ARG A O 1
ATOM 996 N N . GLY A 1 129 ? 21.829 4.693 -45.563 1.00 71.81 129 GLY A N 1
ATOM 997 C CA . GLY A 1 129 ? 22.213 5.928 -46.256 1.00 71.81 129 GLY A CA 1
ATOM 998 C C . GLY A 1 129 ? 21.276 6.343 -47.395 1.00 71.81 129 GLY A C 1
ATOM 999 O O . GLY A 1 129 ? 21.460 7.435 -47.930 1.00 71.81 129 GLY A O 1
ATOM 1000 N N . GLN A 1 130 ? 20.259 5.532 -47.711 1.00 67.38 130 GLN A N 1
ATOM 1001 C CA . GLN A 1 130 ? 19.262 5.845 -48.742 1.00 67.38 130 GLN A CA 1
ATOM 1002 C C . GLN A 1 130 ? 18.288 6.973 -48.319 1.00 67.38 130 GLN A C 1
ATOM 1004 O O . GLN A 1 130 ? 17.879 7.766 -49.157 1.00 67.38 130 GLN A O 1
ATOM 1009 N N . GLY A 1 131 ? 18.004 7.146 -47.018 1.00 57.25 131 GLY A N 1
ATOM 1010 C CA . GLY A 1 131 ? 17.096 8.194 -46.505 1.00 57.25 131 GLY A CA 1
ATOM 1011 C C . GLY A 1 131 ? 15.600 7.917 -46.775 1.00 57.25 131 GLY A C 1
ATOM 1012 O O . GLY A 1 131 ? 15.283 7.043 -47.577 1.00 57.25 131 GLY A O 1
ATOM 1013 N N . PRO A 1 132 ? 14.658 8.596 -46.081 1.00 52.28 132 PRO A N 1
ATOM 1014 C CA . PRO A 1 132 ? 13.223 8.457 -46.345 1.00 52.28 132 PRO A CA 1
ATOM 1015 C C . PRO A 1 132 ? 12.800 9.194 -47.624 1.00 52.28 132 PRO A C 1
ATOM 1017 O O . PRO A 1 132 ? 13.381 10.224 -47.980 1.00 52.28 132 PRO A O 1
ATOM 1020 N N . GLN A 1 133 ? 11.749 8.692 -48.284 1.00 51.22 133 GLN A N 1
ATOM 1021 C CA . GLN A 1 133 ? 11.270 9.244 -49.546 1.00 51.22 133 GLN A CA 1
ATOM 1022 C C . GLN A 1 133 ? 10.588 10.614 -49.363 1.00 51.22 133 GLN A C 1
ATOM 1024 O O . GLN A 1 133 ? 9.431 10.680 -48.966 1.00 51.22 133 GLN A O 1
ATOM 1029 N N . GLN A 1 134 ? 11.288 11.725 -49.628 1.00 47.06 134 GLN A N 1
ATOM 1030 C CA . GLN A 1 134 ? 10.671 13.058 -49.711 1.00 47.06 134 GLN A CA 1
ATOM 1031 C C . GLN A 1 134 ? 10.178 13.337 -51.138 1.00 47.06 134 GLN A C 1
ATOM 1033 O O . GLN A 1 134 ? 10.974 13.353 -52.076 1.00 47.06 134 GLN A O 1
ATOM 1038 N N . CYS A 1 135 ? 8.873 13.576 -51.296 1.00 48.88 135 CYS A N 1
ATOM 1039 C CA . CYS A 1 135 ? 8.282 14.050 -52.549 1.00 48.88 135 CYS A CA 1
ATOM 1040 C C . CYS A 1 135 ? 8.339 15.584 -52.589 1.00 48.88 135 CYS A C 1
ATOM 1042 O O . CYS A 1 135 ? 7.774 16.237 -51.714 1.00 48.88 135 CYS A O 1
ATOM 1044 N N . ILE A 1 136 ? 8.995 16.167 -53.596 1.00 46.66 136 ILE A N 1
ATOM 1045 C CA . ILE A 1 136 ? 8.943 17.613 -53.857 1.00 46.66 136 ILE A CA 1
ATOM 1046 C C . ILE A 1 136 ? 7.946 17.839 -54.994 1.00 46.66 136 ILE A C 1
ATOM 1048 O O . ILE A 1 136 ? 8.175 17.382 -56.112 1.00 46.66 136 ILE A O 1
ATOM 1052 N N . TYR A 1 137 ? 6.848 18.537 -54.705 1.00 50.03 137 TYR A N 1
ATOM 1053 C CA . TYR A 1 137 ? 5.885 18.973 -55.715 1.00 50.03 137 TYR A CA 1
ATOM 1054 C C . TYR A 1 137 ? 6.246 20.390 -56.189 1.00 50.03 137 TYR A C 1
ATOM 1056 O O . TYR A 1 137 ? 6.378 21.276 -55.344 1.00 50.03 137 TYR A O 1
ATOM 1064 N N . PRO A 1 138 ? 6.391 20.635 -57.506 1.00 48.66 138 PRO A N 1
ATOM 1065 C CA . PRO A 1 138 ? 6.531 21.988 -58.050 1.00 48.66 138 PRO A CA 1
ATOM 1066 C C . PRO A 1 138 ? 5.273 22.846 -57.845 1.00 48.66 138 PRO A C 1
ATOM 1068 O O . PRO A 1 138 ? 5.383 24.064 -57.770 1.00 48.66 138 PRO A O 1
ATOM 1071 N N . ASP A 1 139 ? 4.106 22.203 -57.737 1.00 51.31 139 ASP A N 1
ATOM 1072 C CA . ASP A 1 139 ? 2.813 22.823 -57.444 1.00 51.31 139 ASP A CA 1
ATOM 1073 C C . ASP A 1 139 ? 2.022 21.844 -56.544 1.00 51.31 139 ASP A C 1
ATOM 1075 O O . ASP A 1 139 ? 1.566 20.807 -57.034 1.00 51.31 139 ASP A O 1
ATOM 1079 N N . PRO A 1 140 ? 1.995 22.036 -55.210 1.00 50.34 140 PRO A N 1
ATOM 1080 C CA . PRO A 1 140 ? 1.568 21.005 -54.260 1.00 50.34 140 PRO A CA 1
ATOM 1081 C C . PRO A 1 140 ? 0.038 20.826 -54.235 1.00 50.34 140 PRO A C 1
ATOM 1083 O O . PRO A 1 140 ? -0.669 21.756 -53.848 1.00 50.34 140 PRO A O 1
ATOM 1086 N N . PRO A 1 141 ? -0.506 19.637 -54.560 1.00 53.16 141 PRO A N 1
ATOM 1087 C CA . PRO A 1 141 ? -1.940 19.378 -54.538 1.00 53.16 141 PRO A CA 1
ATOM 1088 C C . PRO A 1 141 ? -2.327 18.599 -53.269 1.00 53.16 141 PRO A C 1
ATOM 1090 O O . PRO A 1 141 ? -2.794 17.465 -53.359 1.00 53.16 141 PRO A O 1
ATOM 1093 N N . PHE A 1 142 ? -2.093 19.151 -52.076 1.00 54.75 142 PHE A N 1
ATOM 1094 C CA . PHE A 1 142 ? -2.430 18.455 -50.824 1.00 54.75 142 PHE A CA 1
ATOM 1095 C C . PHE A 1 142 ? -3.655 19.085 -50.133 1.00 54.75 142 PHE A C 1
ATOM 1097 O O . PHE A 1 142 ? -3.623 20.283 -49.851 1.00 54.75 142 PHE A O 1
ATOM 1104 N N . PRO A 1 143 ? -4.714 18.313 -49.815 1.00 55.94 143 PRO A N 1
ATOM 1105 C CA . PRO A 1 143 ? -5.604 18.605 -48.687 1.00 55.94 143 PRO A CA 1
ATOM 1106 C C . PRO A 1 143 ? -4.858 18.379 -47.354 1.00 55.94 143 PRO A C 1
ATOM 1108 O O . PRO A 1 143 ? -3.830 17.708 -47.349 1.00 55.94 143 PRO A O 1
ATOM 1111 N N . ASP A 1 144 ? -5.379 18.894 -46.232 1.00 46.69 144 ASP A N 1
ATOM 1112 C CA . ASP A 1 144 ? -4.745 18.963 -44.891 1.00 46.69 144 ASP A CA 1
ATOM 1113 C C . ASP A 1 144 ? -4.242 17.633 -44.256 1.00 46.69 144 ASP A C 1
ATOM 1115 O O . ASP A 1 144 ? -3.729 17.638 -43.135 1.00 46.69 144 ASP A O 1
ATOM 1119 N N . GLU A 1 145 ? -4.338 16.489 -44.938 1.00 46.03 145 GLU A N 1
ATOM 1120 C CA . GLU A 1 145 ? -3.883 15.184 -44.448 1.00 46.03 145 GLU A CA 1
ATOM 1121 C C . GLU A 1 145 ? -2.619 14.696 -45.178 1.00 46.03 145 GLU A C 1
ATOM 1123 O O . GLU A 1 145 ? -2.561 14.588 -46.404 1.00 46.03 145 GLU A O 1
ATOM 1128 N N . PHE A 1 146 ? -1.585 14.357 -44.399 1.00 44.31 146 PHE A N 1
ATOM 1129 C CA . PHE A 1 146 ? -0.327 13.803 -44.902 1.00 44.31 146 PHE A CA 1
ATOM 1130 C C . PHE A 1 146 ? -0.532 12.399 -45.495 1.00 44.31 146 PHE A C 1
ATOM 1132 O O . PHE A 1 146 ? -0.907 11.474 -44.776 1.00 44.31 146 PHE A O 1
ATOM 1139 N N . SER A 1 147 ? -0.193 12.208 -46.775 1.00 47.00 147 SER A N 1
ATOM 1140 C CA . SER A 1 147 ? -0.052 10.879 -47.392 1.00 47.00 147 SER A CA 1
ATOM 1141 C C . SER A 1 147 ? 1.420 10.552 -47.661 1.00 47.00 147 SER A C 1
ATOM 1143 O O . SER A 1 147 ? 2.148 11.358 -48.242 1.00 47.00 147 SER A O 1
ATOM 1145 N N . PHE A 1 148 ? 1.862 9.364 -47.231 1.00 45.50 148 PHE A N 1
ATOM 1146 C CA . PHE A 1 148 ? 3.250 8.894 -47.347 1.00 45.50 148 PHE A CA 1
ATOM 1147 C C . PHE A 1 148 ? 3.521 8.012 -48.578 1.00 45.50 148 PHE A C 1
ATOM 1149 O O . PHE A 1 148 ? 4.679 7.700 -48.841 1.00 45.50 148 PHE A O 1
ATOM 1156 N N . GLU A 1 149 ? 2.508 7.623 -49.359 1.00 49.44 149 GLU A N 1
ATOM 1157 C CA . GLU A 1 149 ? 2.693 6.680 -50.472 1.00 49.44 149 GLU A CA 1
ATOM 1158 C C . GLU A 1 149 ? 1.801 6.987 -51.678 1.00 49.44 149 GLU A C 1
ATOM 1160 O O . GLU A 1 149 ? 0.824 6.288 -51.910 1.00 49.44 149 GLU A O 1
ATOM 1165 N N . HIS A 1 150 ? 2.155 7.962 -52.519 1.00 45.16 150 HIS A N 1
ATOM 1166 C CA . HIS A 1 150 ? 1.543 8.073 -53.851 1.00 45.16 150 HIS A CA 1
ATOM 1167 C C . HIS A 1 150 ? 2.547 8.582 -54.894 1.00 45.16 150 HIS A C 1
ATOM 1169 O O . HIS A 1 150 ? 2.675 9.788 -55.081 1.00 45.16 150 HIS A O 1
ATOM 1175 N N . ASN A 1 151 ? 3.248 7.675 -55.597 1.00 45.00 151 ASN A N 1
ATOM 1176 C CA . ASN A 1 151 ? 3.643 7.931 -56.990 1.00 45.00 151 ASN A CA 1
ATOM 1177 C C . ASN A 1 151 ? 4.070 6.676 -57.778 1.00 45.00 151 ASN A C 1
ATOM 1179 O O . ASN A 1 151 ? 4.554 5.692 -57.203 1.00 45.00 151 ASN A O 1
ATOM 1183 N N . ASP A 1 152 ? 3.902 6.746 -59.105 1.00 51.84 152 ASP A N 1
ATOM 1184 C CA . ASP A 1 152 ? 4.289 5.706 -60.063 1.00 51.84 152 ASP A CA 1
ATOM 1185 C C . ASP A 1 152 ? 5.808 5.441 -60.070 1.00 51.84 152 ASP A C 1
ATOM 1187 O O . ASP A 1 152 ? 6.628 6.237 -59.605 1.00 51.84 152 ASP A O 1
ATOM 1191 N N . ALA A 1 153 ? 6.210 4.274 -60.573 1.00 51.69 153 ALA A N 1
ATOM 1192 C CA . ALA A 1 153 ? 7.613 3.866 -60.619 1.00 51.69 153 ALA A CA 1
ATOM 1193 C C . ALA A 1 153 ? 8.490 4.736 -61.550 1.00 51.69 153 ALA A C 1
ATOM 1195 O O . ALA A 1 153 ? 9.712 4.608 -61.501 1.00 51.69 153 ALA A O 1
ATOM 1196 N N . HIS A 1 154 ? 7.902 5.611 -62.377 1.00 49.50 154 HIS A N 1
ATOM 1197 C CA . HIS A 1 154 ? 8.597 6.364 -63.425 1.00 49.50 154 HIS A CA 1
ATOM 1198 C C . HIS A 1 154 ? 9.108 7.738 -62.969 1.00 49.50 154 HIS A C 1
ATOM 1200 O O . HIS A 1 154 ? 10.042 8.258 -63.577 1.00 49.50 154 HIS A O 1
ATOM 1206 N N . HIS A 1 155 ? 8.578 8.289 -61.873 1.00 49.28 155 HIS A N 1
ATOM 1207 C CA . HIS A 1 155 ? 8.997 9.589 -61.322 1.00 49.28 155 HIS A CA 1
ATOM 1208 C C . HIS A 1 155 ? 9.807 9.480 -60.020 1.00 49.28 155 HIS A C 1
ATOM 1210 O O . HIS A 1 155 ? 10.014 10.467 -59.310 1.00 49.28 155 HIS A O 1
ATOM 1216 N N . ARG A 1 156 ? 10.292 8.278 -59.688 1.00 52.22 156 ARG A N 1
ATOM 1217 C CA . ARG A 1 156 ? 11.168 8.064 -58.531 1.00 52.22 156 ARG A CA 1
ATOM 1218 C C . ARG A 1 156 ? 12.571 8.576 -58.853 1.00 52.22 156 ARG A C 1
ATOM 1220 O O . ARG A 1 156 ? 13.297 7.947 -59.617 1.00 52.22 156 ARG A O 1
ATOM 1227 N N . VAL A 1 157 ? 12.975 9.692 -58.247 1.00 50.28 157 VAL A N 1
ATOM 1228 C CA . VAL A 1 157 ? 14.393 10.077 -58.209 1.00 50.28 157 VAL A CA 1
ATOM 1229 C C . VAL A 1 157 ? 15.124 9.004 -57.395 1.00 50.28 157 VAL A C 1
ATOM 1231 O O . VAL A 1 157 ? 14.741 8.780 -56.243 1.00 50.28 157 VAL A O 1
ATOM 1234 N N . PRO A 1 158 ? 16.136 8.309 -57.948 1.00 48.41 158 PRO A N 1
ATOM 1235 C CA . PRO A 1 158 ? 16.912 7.357 -57.172 1.00 48.41 158 PRO A CA 1
ATOM 1236 C C . PRO A 1 158 ? 17.557 8.099 -56.005 1.00 48.41 158 PRO A C 1
ATOM 1238 O O . PRO A 1 158 ? 18.295 9.067 -56.206 1.00 48.41 158 PRO A O 1
ATOM 1241 N N . TYR A 1 159 ? 17.254 7.665 -54.784 1.00 64.12 159 TYR A N 1
ATOM 1242 C CA . TYR A 1 159 ? 17.924 8.170 -53.596 1.00 64.12 159 TYR A CA 1
ATOM 1243 C C . TYR A 1 159 ? 19.434 7.970 -53.702 1.00 64.12 159 TYR A C 1
ATOM 1245 O O . TYR A 1 159 ? 19.927 7.153 -54.486 1.00 64.12 159 TYR A O 1
ATOM 1253 N N . LYS A 1 160 ? 20.172 8.721 -52.878 1.00 64.88 160 LYS A N 1
ATOM 1254 C CA . LYS A 1 160 ? 21.608 8.528 -52.680 1.00 64.88 160 LYS A CA 1
ATOM 1255 C C . LYS A 1 160 ? 21.902 7.028 -52.580 1.00 64.88 160 LYS A C 1
ATOM 1257 O O . LYS A 1 160 ? 21.213 6.310 -51.854 1.00 64.88 160 LYS A O 1
ATOM 1262 N N . HIS A 1 161 ? 2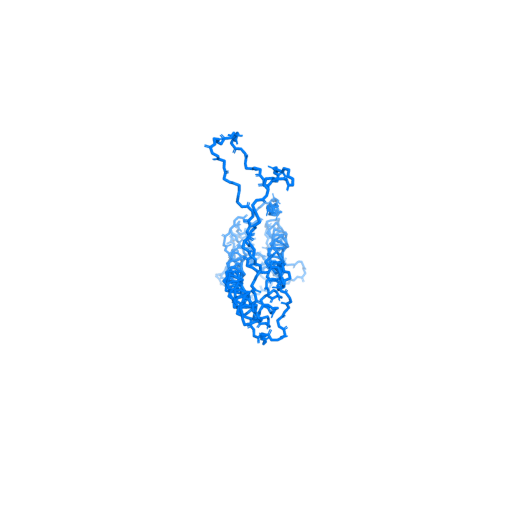2.914 6.561 -53.313 1.00 69.75 161 HIS A N 1
ATOM 1263 C CA . HIS A 1 161 ? 23.349 5.173 -53.193 1.00 69.75 161 HIS A CA 1
ATOM 1264 C C . HIS A 1 161 ? 23.624 4.841 -51.718 1.00 69.75 161 HIS A C 1
ATOM 1266 O O . HIS A 1 161 ? 24.090 5.725 -50.983 1.00 69.75 161 HIS A O 1
ATOM 1272 N N . PRO A 1 162 ? 23.361 3.594 -51.280 1.00 78.06 162 PRO A N 1
ATOM 1273 C CA . PRO A 1 162 ? 23.788 3.140 -49.967 1.00 78.06 162 PRO A CA 1
ATOM 1274 C C . PRO A 1 162 ? 25.244 3.480 -49.687 1.00 78.06 162 PRO A C 1
ATOM 1276 O O . PRO A 1 162 ? 26.039 3.705 -50.607 1.00 78.06 162 PRO A O 1
ATOM 1279 N N . TYR A 1 163 ? 25.613 3.466 -48.410 1.00 82.88 163 TYR A N 1
ATOM 1280 C CA . TYR A 1 163 ? 27.006 3.617 -48.013 1.00 82.88 163 TYR A CA 1
ATOM 1281 C C . TYR A 1 163 ? 27.914 2.676 -48.818 1.00 82.88 163 TYR A C 1
ATOM 1283 O O . TYR A 1 163 ? 27.829 1.451 -48.710 1.00 82.88 163 TYR A O 1
ATOM 1291 N N . ALA A 1 164 ? 28.771 3.277 -49.651 1.00 81.62 164 ALA A N 1
ATOM 1292 C CA . ALA A 1 164 ? 29.549 2.566 -50.661 1.00 81.62 164 ALA A CA 1
ATOM 1293 C C . ALA A 1 164 ? 30.661 1.700 -50.048 1.00 81.62 164 ALA A C 1
ATOM 1295 O O . ALA A 1 164 ? 30.992 0.643 -50.583 1.00 81.62 164 ALA A O 1
ATOM 1296 N N . THR A 1 165 ? 31.217 2.119 -48.909 1.00 87.81 165 THR A N 1
ATOM 1297 C CA . THR A 1 165 ? 32.337 1.446 -48.242 1.00 87.81 165 THR A CA 1
ATOM 1298 C C . THR A 1 165 ? 31.884 0.700 -46.990 1.00 87.81 165 THR A C 1
ATOM 1300 O O . THR A 1 165 ? 30.867 1.033 -46.379 1.00 87.81 165 THR A O 1
ATOM 1303 N N . GLN A 1 166 ? 32.659 -0.314 -46.596 1.00 87.69 166 GLN A N 1
ATOM 1304 C CA . GLN A 1 166 ? 32.422 -1.038 -45.347 1.00 87.69 166 GLN A CA 1
ATOM 1305 C C . GLN A 1 166 ? 32.580 -0.125 -44.126 1.00 87.69 166 GLN A C 1
ATOM 1307 O O . GLN A 1 166 ? 31.753 -0.179 -43.228 1.00 87.69 166 GLN A O 1
ATOM 1312 N N . GLU A 1 167 ? 33.562 0.776 -44.149 1.00 90.56 167 GLU A N 1
ATOM 1313 C CA . GLU A 1 167 ? 33.803 1.764 -43.092 1.00 90.56 167 GLU A CA 1
ATOM 1314 C C . GLU A 1 167 ? 32.560 2.618 -42.799 1.00 90.56 167 GLU A C 1
ATOM 1316 O O . GLU A 1 167 ? 32.119 2.696 -41.657 1.00 90.56 167 GLU A O 1
ATOM 1321 N N . LEU A 1 168 ? 31.907 3.159 -43.835 1.00 87.50 168 LEU A N 1
ATOM 1322 C CA . LEU A 1 168 ? 30.681 3.947 -43.669 1.00 87.50 168 LEU A CA 1
ATOM 1323 C C . LEU A 1 168 ? 29.517 3.113 -43.101 1.00 87.50 168 LEU A C 1
ATOM 1325 O O . LEU A 1 168 ? 28.692 3.625 -42.339 1.00 87.50 168 LEU A O 1
ATOM 1329 N N . ARG A 1 169 ? 29.438 1.821 -43.450 1.00 87.81 169 ARG A N 1
ATOM 1330 C CA . ARG A 1 169 ? 28.436 0.901 -42.885 1.00 87.81 169 ARG A CA 1
ATOM 1331 C C . ARG A 1 169 ? 28.732 0.575 -41.420 1.00 87.81 169 ARG A C 1
ATOM 1333 O O . ARG A 1 169 ? 27.806 0.569 -40.609 1.00 87.81 169 ARG A O 1
ATOM 1340 N N . ASP A 1 170 ? 29.997 0.378 -41.064 1.00 88.38 170 ASP A N 1
ATOM 1341 C CA . ASP A 1 170 ? 30.433 0.112 -39.691 1.00 88.38 170 ASP A CA 1
ATOM 1342 C C . ASP A 1 170 ? 30.220 1.335 -38.785 1.00 88.38 170 ASP A C 1
ATOM 1344 O O . ASP A 1 170 ? 29.742 1.198 -37.654 1.00 88.38 170 ASP A O 1
ATOM 1348 N N . GLU A 1 171 ? 30.480 2.543 -39.293 1.00 89.06 171 GLU A N 1
ATOM 1349 C CA . GLU A 1 171 ? 30.171 3.806 -38.616 1.00 89.06 171 GLU A CA 1
ATOM 1350 C C . GLU A 1 171 ? 28.669 3.973 -38.369 1.00 89.06 171 GLU A C 1
ATOM 1352 O O . GLU A 1 171 ? 28.254 4.346 -37.264 1.00 89.06 171 GLU A O 1
ATOM 1357 N N . ALA A 1 172 ? 27.840 3.668 -39.372 1.00 85.62 172 ALA A N 1
ATOM 1358 C CA . ALA A 1 172 ? 26.388 3.701 -39.241 1.00 85.62 172 ALA A CA 1
ATOM 1359 C C . ALA A 1 172 ? 25.894 2.685 -38.199 1.00 85.62 172 ALA A C 1
ATOM 1361 O O . ALA A 1 172 ? 25.083 3.036 -37.340 1.00 85.62 172 ALA A O 1
ATOM 1362 N N . ALA A 1 173 ? 26.439 1.465 -38.208 1.00 86.56 173 ALA A N 1
ATOM 1363 C CA . ALA A 1 173 ? 26.144 0.443 -37.209 1.00 86.56 173 ALA A CA 1
ATOM 1364 C C . ALA A 1 173 ? 26.557 0.892 -35.795 1.00 86.56 173 ALA A C 1
ATOM 1366 O O . ALA A 1 173 ? 25.800 0.730 -34.837 1.00 86.56 173 ALA A O 1
ATOM 1367 N N . ALA A 1 174 ? 27.738 1.501 -35.654 1.00 89.25 174 ALA A N 1
ATOM 1368 C CA . ALA A 1 174 ? 28.215 2.045 -34.385 1.00 89.25 174 ALA A CA 1
ATOM 1369 C C . ALA A 1 174 ? 27.327 3.189 -33.882 1.00 89.25 174 ALA A C 1
ATOM 1371 O O . ALA A 1 174 ? 27.031 3.269 -32.689 1.00 89.25 174 ALA A O 1
ATOM 1372 N N . ARG A 1 175 ? 26.870 4.067 -34.778 1.00 88.81 175 ARG A N 1
ATOM 1373 C CA . ARG A 1 175 ? 25.921 5.138 -34.456 1.00 88.81 175 ARG A CA 1
ATOM 1374 C C . ARG A 1 175 ? 24.593 4.574 -33.957 1.00 88.81 175 ARG A C 1
ATOM 1376 O O . ARG A 1 175 ? 24.096 5.056 -32.941 1.00 88.81 175 ARG A O 1
ATOM 1383 N N . ASP A 1 176 ? 24.054 3.553 -34.618 1.00 88.12 176 ASP A N 1
ATOM 1384 C CA . ASP A 1 176 ? 22.806 2.911 -34.203 1.00 88.12 176 ASP A CA 1
ATOM 1385 C C . ASP A 1 176 ? 22.947 2.268 -32.814 1.00 88.12 176 ASP A C 1
ATOM 1387 O O . ASP A 1 176 ? 22.087 2.479 -31.959 1.00 88.12 176 ASP A O 1
ATOM 1391 N N . ARG A 1 177 ? 24.066 1.577 -32.538 1.00 89.88 177 ARG A N 1
ATOM 1392 C CA . ARG A 1 177 ? 24.366 1.033 -31.199 1.00 89.88 177 ARG A CA 1
ATOM 1393 C C . ARG A 1 177 ? 24.429 2.126 -30.133 1.00 89.88 177 ARG A C 1
ATOM 1395 O O . ARG A 1 177 ? 23.792 2.002 -29.088 1.00 89.88 177 ARG A O 1
ATOM 1402 N N . ARG A 1 178 ? 25.133 3.234 -30.401 1.00 92.25 178 ARG A N 1
ATOM 1403 C CA . ARG A 1 178 ? 25.170 4.390 -29.483 1.00 92.25 178 ARG A CA 1
ATOM 1404 C C . ARG A 1 178 ? 23.772 4.957 -29.232 1.00 92.25 178 ARG A C 1
ATOM 1406 O O . ARG A 1 178 ? 23.426 5.213 -28.082 1.00 92.25 178 ARG A O 1
ATOM 1413 N N . GLY A 1 179 ? 22.964 5.118 -30.281 1.00 90.31 179 GLY A N 1
ATOM 1414 C CA . GLY A 1 179 ? 21.591 5.615 -30.171 1.00 90.31 179 GLY A CA 1
ATOM 1415 C C . GLY A 1 179 ? 20.686 4.685 -29.359 1.00 90.31 179 GLY A C 1
ATOM 1416 O O . GLY A 1 179 ? 19.949 5.140 -28.486 1.00 90.31 179 GLY A O 1
ATOM 1417 N N . GLN A 1 180 ? 20.783 3.375 -29.587 1.00 91.50 180 GLN A N 1
ATOM 1418 C CA . GLN A 1 180 ? 20.032 2.361 -28.850 1.00 91.50 180 GLN A CA 1
ATOM 1419 C C . GLN A 1 180 ? 20.410 2.341 -27.364 1.00 91.50 180 GLN A C 1
ATOM 1421 O O . GLN A 1 180 ? 19.520 2.345 -26.512 1.00 91.50 180 GLN A O 1
ATOM 1426 N N . ARG A 1 181 ? 21.710 2.409 -27.044 1.00 94.50 181 ARG A N 1
ATOM 1427 C CA . ARG A 1 181 ? 22.190 2.508 -25.658 1.00 94.50 181 ARG A CA 1
ATOM 1428 C C . ARG A 1 181 ? 21.687 3.782 -24.979 1.00 94.50 181 ARG A C 1
ATOM 1430 O O . ARG A 1 181 ? 21.118 3.695 -23.895 1.00 94.50 181 ARG A O 1
ATOM 1437 N N . ALA A 1 182 ? 21.795 4.934 -25.643 1.00 95.06 182 ALA A N 1
ATOM 1438 C CA . ALA A 1 182 ? 21.282 6.200 -25.118 1.00 95.06 182 ALA A CA 1
ATOM 1439 C C . ALA A 1 182 ? 19.767 6.145 -24.840 1.00 95.06 182 ALA A C 1
ATOM 1441 O O . ALA A 1 182 ? 19.297 6.644 -23.816 1.00 95.06 182 ALA A O 1
ATOM 1442 N N . LEU A 1 183 ? 18.988 5.493 -25.711 1.00 93.38 183 LEU A N 1
ATOM 1443 C CA . LEU A 1 183 ? 17.554 5.301 -25.492 1.00 93.38 183 LEU A CA 1
ATOM 1444 C C . LEU A 1 183 ? 17.270 4.406 -24.278 1.00 93.38 183 LEU A C 1
ATOM 1446 O O . LEU A 1 183 ? 16.372 4.714 -23.492 1.00 93.38 183 LEU A O 1
ATOM 1450 N N . TRP A 1 184 ? 18.008 3.306 -24.107 1.00 96.06 184 TRP A N 1
ATOM 1451 C CA . TRP A 1 184 ? 17.872 2.453 -22.924 1.00 96.06 184 TRP A CA 1
ATOM 1452 C C . TRP A 1 184 ? 18.216 3.195 -21.637 1.00 96.06 184 TRP A C 1
ATOM 1454 O O . TRP A 1 184 ? 17.490 3.051 -20.660 1.00 96.06 184 TRP A O 1
ATOM 1464 N N . GLU A 1 185 ? 19.255 4.030 -21.642 1.00 97.88 185 GLU A N 1
ATOM 1465 C CA . GLU A 1 185 ? 19.614 4.867 -20.495 1.00 97.88 185 GLU A CA 1
ATOM 1466 C C . GLU A 1 185 ? 18.500 5.856 -20.135 1.00 97.88 185 GLU A C 1
ATOM 1468 O O . GLU A 1 185 ? 18.171 6.012 -18.961 1.00 97.88 185 GLU A O 1
ATOM 1473 N N . VAL A 1 186 ? 17.880 6.507 -21.128 1.00 97.88 186 VAL A N 1
ATOM 1474 C CA . VAL A 1 186 ? 16.731 7.397 -20.889 1.00 97.88 186 VAL A CA 1
ATOM 1475 C C . VAL A 1 186 ? 15.559 6.616 -20.295 1.00 97.88 186 VAL A C 1
ATOM 1477 O O . VAL A 1 186 ? 15.006 7.033 -19.278 1.00 97.88 186 VAL A O 1
ATOM 1480 N N . LYS A 1 187 ? 15.197 5.472 -20.894 1.00 97.00 187 LYS A N 1
ATOM 1481 C CA . LYS A 1 187 ? 14.112 4.611 -20.396 1.00 97.00 187 LYS A CA 1
ATOM 1482 C C . LYS A 1 187 ? 14.376 4.145 -18.965 1.00 97.00 187 LYS A C 1
ATOM 1484 O O . LYS A 1 187 ? 13.466 4.187 -18.143 1.00 97.00 187 LYS A O 1
ATOM 1489 N N . LEU A 1 188 ? 15.615 3.752 -18.669 1.00 98.44 188 LEU A N 1
ATOM 1490 C CA . LEU A 1 188 ? 16.041 3.336 -17.338 1.00 98.44 188 LEU A CA 1
ATOM 1491 C C . LEU A 1 188 ? 15.831 4.464 -16.325 1.00 98.44 188 LEU A C 1
ATOM 1493 O O . LEU A 1 188 ? 15.138 4.250 -15.337 1.00 98.44 188 LEU A O 1
ATOM 1497 N N . ARG A 1 189 ? 16.331 5.675 -16.608 1.00 98.12 189 ARG A N 1
ATOM 1498 C CA . ARG A 1 189 ? 16.161 6.831 -15.712 1.00 98.12 189 ARG A CA 1
ATOM 1499 C C . ARG A 1 189 ? 14.692 7.153 -15.447 1.00 98.12 189 ARG A C 1
ATOM 1501 O O . ARG A 1 189 ? 14.318 7.400 -14.307 1.00 98.12 189 ARG A O 1
ATOM 1508 N N . VAL A 1 190 ? 13.851 7.142 -16.484 1.00 98.25 190 VAL A N 1
ATOM 1509 C CA . VAL A 1 190 ? 12.409 7.410 -16.337 1.00 98.25 190 VAL A CA 1
ATOM 1510 C C . VAL A 1 190 ? 11.744 6.368 -15.433 1.00 98.25 190 VAL A C 1
ATOM 1512 O O . VAL A 1 190 ? 10.954 6.728 -14.560 1.00 98.25 190 VAL A O 1
ATOM 1515 N N . LEU A 1 191 ? 12.071 5.086 -15.611 1.00 98.31 191 LEU A N 1
ATOM 1516 C CA . LEU A 1 191 ? 11.517 4.023 -14.776 1.00 98.31 191 LEU A CA 1
ATOM 1517 C C . LEU A 1 191 ? 12.041 4.076 -13.339 1.00 98.31 191 LEU A C 1
ATOM 1519 O O . LEU A 1 191 ? 11.254 3.875 -12.421 1.00 98.31 191 LEU A O 1
ATOM 1523 N N . GLU A 1 192 ? 13.317 4.401 -13.124 1.00 98.31 192 GLU A N 1
ATOM 1524 C CA . GLU A 1 192 ? 13.888 4.591 -11.783 1.00 98.31 192 GLU A CA 1
ATOM 1525 C C . GLU A 1 192 ? 13.208 5.750 -11.036 1.00 98.31 192 GLU A C 1
ATOM 1527 O O . GLU A 1 192 ? 12.862 5.605 -9.863 1.00 98.31 192 GLU A O 1
ATOM 1532 N N . VAL A 1 193 ? 12.914 6.863 -11.721 1.00 98.44 193 VAL A N 1
ATOM 1533 C CA . VAL A 1 193 ? 12.123 7.966 -11.146 1.00 98.44 193 VAL A CA 1
ATOM 1534 C C . VAL A 1 193 ? 10.718 7.492 -10.770 1.00 98.44 193 VAL A C 1
ATOM 1536 O O . VAL A 1 193 ? 10.279 7.708 -9.641 1.00 98.44 193 VAL A O 1
ATOM 1539 N N . ARG A 1 194 ? 10.016 6.798 -11.678 1.00 97.81 194 ARG A N 1
ATOM 1540 C CA . ARG A 1 194 ? 8.671 6.264 -11.398 1.00 97.81 194 ARG A CA 1
ATOM 1541 C C . ARG A 1 194 ? 8.680 5.275 -10.227 1.00 97.81 194 ARG A C 1
ATOM 1543 O O . ARG A 1 194 ? 7.787 5.325 -9.387 1.00 97.81 194 ARG A O 1
ATOM 1550 N N . GLN A 1 195 ? 9.694 4.413 -10.144 1.00 98.25 195 GLN A N 1
ATOM 1551 C CA . GLN A 1 195 ? 9.889 3.475 -9.037 1.00 98.25 195 GLN A CA 1
ATOM 1552 C C . GLN A 1 195 ? 10.044 4.215 -7.701 1.00 98.25 195 GLN A C 1
ATOM 1554 O O . GLN A 1 195 ? 9.411 3.816 -6.724 1.00 98.25 195 GLN A O 1
ATOM 1559 N N . SER A 1 196 ? 10.852 5.283 -7.653 1.00 98.06 196 SER A N 1
ATOM 1560 C CA . SER A 1 196 ? 11.029 6.099 -6.439 1.00 98.06 196 SER A CA 1
ATOM 1561 C C . SER A 1 196 ? 9.700 6.687 -5.978 1.00 98.06 196 SER A C 1
ATOM 1563 O O . SER A 1 196 ? 9.294 6.462 -4.840 1.00 98.06 196 SER A O 1
ATOM 1565 N N . ILE A 1 197 ? 8.964 7.322 -6.897 1.00 97.50 197 ILE A N 1
ATOM 1566 C CA . ILE A 1 197 ? 7.656 7.930 -6.615 1.00 97.50 197 ILE A CA 1
ATOM 1567 C C . ILE A 1 197 ? 6.680 6.896 -6.038 1.00 97.50 197 ILE A C 1
ATOM 1569 O O . ILE A 1 197 ? 6.004 7.158 -5.044 1.00 97.50 197 ILE A O 1
ATOM 1573 N N . LEU A 1 198 ? 6.603 5.699 -6.628 1.00 96.50 198 LEU A N 1
ATOM 1574 C CA . LEU A 1 198 ? 5.709 4.647 -6.136 1.00 96.50 198 LEU A CA 1
ATOM 1575 C C . LEU A 1 198 ? 6.134 4.101 -4.768 1.00 96.50 198 LEU A C 1
ATOM 1577 O O . LEU A 1 198 ? 5.273 3.829 -3.931 1.00 96.50 198 LEU A O 1
ATOM 1581 N N . LYS A 1 199 ? 7.440 3.958 -4.509 1.00 97.31 199 LYS A N 1
ATOM 1582 C CA . LYS A 1 199 ? 7.963 3.520 -3.202 1.00 97.31 199 LYS A CA 1
ATOM 1583 C C . LYS A 1 199 ? 7.692 4.547 -2.104 1.00 97.31 199 LYS A C 1
ATOM 1585 O O . LYS A 1 199 ? 7.282 4.166 -1.004 1.00 97.31 199 LYS A O 1
ATOM 1590 N N . GLU A 1 200 ? 7.866 5.828 -2.408 1.00 97.06 200 GLU A N 1
ATOM 1591 C CA . GLU A 1 200 ? 7.532 6.936 -1.509 1.00 97.06 200 GLU A CA 1
ATOM 1592 C C . GLU A 1 200 ? 6.031 6.955 -1.216 1.00 97.06 200 GLU A C 1
ATOM 1594 O O . GLU A 1 200 ? 5.638 6.863 -0.054 1.00 97.06 200 GLU A O 1
ATOM 1599 N N . ARG A 1 201 ? 5.189 6.922 -2.258 1.00 94.62 201 ARG A N 1
ATOM 1600 C CA . ARG A 1 201 ? 3.725 6.877 -2.119 1.00 94.62 201 ARG A CA 1
ATOM 1601 C C . ARG A 1 201 ? 3.253 5.672 -1.308 1.00 94.62 201 ARG A C 1
ATOM 1603 O O . ARG A 1 201 ? 2.348 5.804 -0.489 1.00 94.62 201 ARG A O 1
ATOM 1610 N N . LYS A 1 202 ? 3.860 4.496 -1.508 1.00 96.38 202 LYS A N 1
ATOM 1611 C CA . LYS A 1 202 ? 3.574 3.294 -0.709 1.00 96.38 202 LYS A CA 1
ATOM 1612 C C . LYS A 1 202 ? 3.852 3.541 0.770 1.00 96.38 202 LYS A C 1
ATOM 1614 O O . LYS A 1 202 ? 3.014 3.223 1.607 1.00 96.38 202 LYS A O 1
ATOM 1619 N N . THR A 1 203 ? 5.024 4.089 1.075 1.00 96.94 203 THR A N 1
ATOM 1620 C CA . THR A 1 203 ? 5.465 4.354 2.450 1.00 96.94 203 THR A CA 1
ATOM 1621 C C . THR A 1 203 ? 4.562 5.383 3.123 1.00 96.94 203 THR A C 1
ATOM 1623 O O . THR A 1 203 ? 4.058 5.132 4.214 1.00 96.94 203 THR A O 1
ATOM 1626 N N . GLU A 1 204 ? 4.294 6.499 2.444 1.00 96.56 204 GLU A N 1
ATOM 1627 C CA . GLU A 1 204 ? 3.408 7.559 2.927 1.00 96.56 204 GLU A CA 1
ATOM 1628 C C . GLU A 1 204 ? 1.989 7.040 3.178 1.00 96.56 204 GLU A C 1
ATOM 1630 O O . GLU A 1 204 ? 1.410 7.309 4.228 1.00 96.56 204 GLU A O 1
ATOM 1635 N N . MET A 1 205 ? 1.445 6.246 2.251 1.00 95.44 205 MET A N 1
ATOM 1636 C CA . MET A 1 205 ? 0.120 5.650 2.395 1.00 95.44 205 MET A CA 1
ATOM 1637 C C . MET A 1 205 ? 0.045 4.723 3.610 1.00 95.44 205 MET A C 1
ATOM 1639 O O . MET A 1 205 ? -0.888 4.841 4.396 1.00 95.44 205 MET A O 1
ATOM 1643 N N . VAL A 1 206 ? 1.021 3.824 3.793 1.00 96.44 206 VAL A N 1
ATOM 1644 C CA . VAL A 1 206 ? 1.064 2.932 4.965 1.00 96.44 206 VAL A CA 1
ATOM 1645 C C . VAL A 1 206 ? 1.059 3.735 6.259 1.00 96.44 206 VAL A C 1
ATOM 1647 O O . VAL A 1 206 ? 0.304 3.416 7.174 1.00 96.44 206 VAL A O 1
ATOM 1650 N N . LEU A 1 207 ? 1.884 4.778 6.319 1.00 97.38 207 LEU A N 1
ATOM 1651 C CA . LEU A 1 207 ? 2.072 5.578 7.520 1.00 97.38 207 LEU A CA 1
ATOM 1652 C C . LEU A 1 207 ? 0.807 6.380 7.855 1.00 97.38 207 LEU A C 1
ATOM 1654 O O . LEU A 1 207 ? 0.251 6.207 8.935 1.00 97.38 207 LEU A O 1
ATOM 1658 N N . ARG A 1 208 ? 0.276 7.151 6.900 1.00 96.88 208 ARG A N 1
ATOM 1659 C CA . ARG A 1 208 ? -0.924 7.976 7.120 1.00 96.88 208 ARG A CA 1
ATOM 1660 C C . ARG A 1 208 ? -2.184 7.162 7.359 1.00 96.88 208 ARG A C 1
ATOM 1662 O O . ARG A 1 208 ? -3.007 7.533 8.184 1.00 96.88 208 ARG A O 1
ATOM 1669 N N . MET A 1 209 ? -2.358 6.045 6.654 1.00 95.38 209 MET A N 1
ATOM 1670 C CA . MET A 1 209 ? -3.526 5.196 6.883 1.00 95.38 209 MET A CA 1
ATOM 1671 C C . MET A 1 209 ? -3.473 4.552 8.268 1.00 95.38 209 MET A C 1
ATOM 1673 O O . MET A 1 209 ? -4.508 4.455 8.918 1.00 95.38 209 MET A O 1
ATOM 1677 N N . LYS A 1 210 ? -2.286 4.163 8.748 1.00 95.88 210 LYS A N 1
ATOM 1678 C CA . LYS A 1 210 ? -2.130 3.694 10.126 1.00 95.88 210 LYS A CA 1
ATOM 1679 C C . LYS A 1 210 ? -2.476 4.793 11.138 1.00 95.88 210 LYS A C 1
ATOM 1681 O O . LYS A 1 210 ? -3.216 4.519 12.069 1.00 95.88 210 LYS A O 1
ATOM 1686 N N . GLU A 1 211 ? -2.015 6.022 10.924 1.00 97.38 211 GLU A N 1
ATOM 1687 C CA . GLU A 1 211 ? -2.362 7.155 11.795 1.00 97.38 211 GLU A CA 1
ATOM 1688 C C . GLU A 1 211 ? -3.872 7.425 11.838 1.00 97.38 211 GLU A C 1
ATOM 1690 O O . GLU A 1 211 ? -4.414 7.717 12.899 1.00 97.38 211 GLU A O 1
ATOM 1695 N N . GLU A 1 212 ? -4.568 7.333 10.702 1.00 96.69 212 GLU A N 1
ATOM 1696 C CA . GLU A 1 212 ? -6.034 7.453 10.663 1.00 96.69 212 GLU A CA 1
ATOM 1697 C C . GLU A 1 212 ? -6.727 6.272 11.355 1.00 96.69 212 GLU A C 1
ATOM 1699 O O . GLU A 1 212 ? -7.742 6.458 12.022 1.00 96.69 212 GLU A O 1
ATOM 1704 N N . TYR A 1 213 ? -6.183 5.058 11.224 1.00 96.06 213 TYR A N 1
ATOM 1705 C CA . TYR A 1 213 ? -6.695 3.887 11.933 1.00 96.06 213 TYR A CA 1
ATOM 1706 C C . TYR A 1 213 ? -6.587 4.055 13.449 1.00 96.06 213 TYR A C 1
ATOM 1708 O O . TYR A 1 213 ? -7.572 3.832 14.150 1.00 96.06 213 TYR A O 1
ATOM 1716 N N . ASP A 1 214 ? -5.418 4.471 13.938 1.00 96.69 214 ASP A N 1
ATOM 1717 C CA . ASP A 1 214 ? -5.171 4.684 15.363 1.00 96.69 214 ASP A CA 1
ATOM 1718 C C . ASP A 1 214 ? -6.120 5.777 15.898 1.00 96.69 214 ASP A C 1
ATOM 1720 O O . ASP A 1 214 ? -6.821 5.559 16.884 1.00 96.69 214 ASP A O 1
ATOM 1724 N N . ARG A 1 215 ? -6.274 6.901 15.176 1.00 96.44 215 ARG A N 1
ATOM 1725 C CA . ARG A 1 215 ? -7.235 7.961 15.539 1.00 96.44 215 ARG A CA 1
ATOM 1726 C C . ARG A 1 215 ? -8.675 7.470 15.604 1.00 96.44 215 ARG A C 1
ATOM 1728 O O . ARG A 1 215 ? -9.358 7.681 16.598 1.00 96.44 215 ARG A O 1
ATOM 1735 N N . MET A 1 216 ? -9.126 6.759 14.577 1.00 94.88 216 MET A N 1
ATOM 1736 C CA . MET A 1 216 ? -10.471 6.183 14.515 1.00 94.88 216 MET A CA 1
ATOM 1737 C C . MET A 1 216 ? -10.771 5.222 15.679 1.00 94.88 216 MET A C 1
ATOM 1739 O O . MET A 1 216 ? -11.931 5.071 16.066 1.00 94.88 216 MET A O 1
ATOM 1743 N N . MET A 1 217 ? -9.754 4.537 16.206 1.00 96.06 217 MET A N 1
ATOM 1744 C CA . MET A 1 217 ? -9.906 3.585 17.307 1.00 96.06 217 MET A CA 1
ATOM 1745 C C . MET A 1 217 ? -9.840 4.259 18.679 1.00 96.06 217 MET A C 1
ATOM 1747 O O . MET A 1 217 ? -10.629 3.907 19.562 1.00 96.06 217 MET A O 1
ATOM 1751 N N . ASP A 1 218 ? -8.939 5.227 18.842 1.00 96.00 218 ASP A N 1
ATOM 1752 C CA . ASP A 1 218 ? -8.536 5.738 20.153 1.00 96.00 218 ASP A CA 1
ATOM 1753 C C . ASP A 1 218 ? -9.095 7.128 20.481 1.00 96.00 218 ASP A C 1
ATOM 1755 O O . ASP A 1 218 ? -9.237 7.454 21.662 1.00 96.00 218 ASP A O 1
ATOM 1759 N N . GLU A 1 219 ? -9.464 7.941 19.486 1.00 96.75 219 GLU A N 1
ATOM 1760 C CA . GLU A 1 219 ? -10.037 9.264 19.742 1.00 96.75 219 GLU A CA 1
ATOM 1761 C C . GLU A 1 219 ? -11.486 9.172 20.261 1.00 96.75 219 GLU A C 1
ATOM 1763 O O . GLU A 1 219 ? -12.276 8.329 19.807 1.00 96.75 219 GLU A O 1
ATOM 1768 N N . PRO A 1 220 ? -11.875 10.061 21.197 1.00 96.12 220 PRO A N 1
ATOM 1769 C CA . PRO A 1 220 ? -13.271 10.237 21.568 1.00 96.12 220 PRO A CA 1
ATOM 1770 C C . PRO A 1 220 ? -14.125 10.584 20.345 1.00 96.12 220 PRO A C 1
ATOM 1772 O O . PRO A 1 220 ? -13.788 11.492 19.585 1.00 96.12 220 PRO A O 1
ATOM 1775 N N . SER A 1 221 ? -15.209 9.838 20.126 1.00 94.88 221 SER A N 1
ATOM 1776 C CA . SER A 1 221 ? -16.071 10.035 18.958 1.00 94.88 221 SER A CA 1
ATOM 1777 C C . SER A 1 221 ? -17.453 9.399 19.112 1.00 94.88 221 SER A C 1
ATOM 1779 O O . SER A 1 221 ? -17.652 8.458 19.886 1.00 94.88 221 SER A O 1
ATOM 1781 N N . ASP A 1 222 ? -18.390 9.842 18.267 1.00 95.19 222 ASP A N 1
ATOM 1782 C CA . ASP A 1 222 ? -19.727 9.244 18.123 1.00 95.19 222 ASP A CA 1
ATOM 1783 C C . ASP A 1 222 ? -19.724 7.909 17.356 1.00 95.19 222 ASP A C 1
ATOM 1785 O O . ASP A 1 222 ? -20.781 7.346 17.039 1.00 95.19 222 ASP A O 1
ATOM 1789 N N . LEU A 1 223 ? -18.546 7.359 17.035 1.00 93.50 223 LEU A N 1
ATOM 1790 C CA . LEU A 1 223 ? -18.461 6.059 16.385 1.00 93.50 223 LEU A CA 1
ATOM 1791 C C . LEU A 1 223 ? -19.118 4.997 17.273 1.00 93.50 223 LEU A C 1
ATOM 1793 O O . LEU A 1 223 ? -18.743 4.771 18.426 1.00 93.50 223 LEU A O 1
ATOM 1797 N N . GLY A 1 224 ? -20.131 4.344 16.706 1.00 91.88 224 GLY A N 1
ATOM 1798 C CA . GLY A 1 224 ? -20.902 3.306 17.377 1.00 91.88 224 GLY A CA 1
ATOM 1799 C C . GLY A 1 224 ? -21.925 3.796 18.396 1.00 91.88 224 GLY A C 1
ATOM 1800 O O . GLY A 1 224 ? -22.406 2.968 19.162 1.00 91.88 224 GLY A O 1
ATOM 1801 N N . VAL A 1 225 ? -22.303 5.080 18.377 1.00 92.62 225 VAL A N 1
ATOM 1802 C CA . VAL A 1 225 ? -23.491 5.576 19.103 1.00 92.62 225 VAL A CA 1
ATOM 1803 C C . VAL A 1 225 ? -24.794 5.043 18.489 1.00 92.62 225 VAL A C 1
ATOM 1805 O O . VAL A 1 225 ? -25.793 4.873 19.179 1.00 92.62 225 VAL A O 1
ATOM 1808 N N . GLY A 1 226 ? -24.777 4.683 17.201 1.00 86.44 226 GLY A N 1
ATOM 1809 C CA . GLY A 1 226 ? -25.933 4.124 16.500 1.00 86.44 226 GLY A CA 1
ATOM 1810 C C . GLY A 1 226 ? -25.586 3.067 15.452 1.00 86.44 226 GLY A C 1
ATOM 1811 O O . GLY A 1 226 ? -24.459 2.576 15.355 1.00 86.44 226 GLY A O 1
ATOM 1812 N N . ASN A 1 227 ? -26.584 2.712 14.639 1.00 79.19 227 ASN A N 1
ATOM 1813 C CA . ASN A 1 227 ? -26.433 1.774 13.528 1.00 79.19 227 ASN A CA 1
ATOM 1814 C C . ASN A 1 227 ? -26.060 2.525 12.239 1.00 79.19 227 ASN A C 1
ATOM 1816 O O . ASN A 1 227 ? -26.873 3.284 11.720 1.00 79.19 227 ASN A O 1
ATOM 1820 N N . ALA A 1 228 ? -24.864 2.273 11.704 1.00 80.62 228 ALA A N 1
ATOM 1821 C CA . ALA A 1 228 ? -24.367 2.881 10.467 1.00 80.62 228 ALA A CA 1
ATOM 1822 C C . ALA A 1 228 ? -24.001 1.830 9.401 1.00 80.62 228 ALA A C 1
ATOM 1824 O O . ALA A 1 228 ? -23.881 0.635 9.699 1.00 80.62 228 ALA A O 1
ATOM 1825 N N . ASP A 1 229 ? -23.824 2.281 8.156 1.00 82.12 229 ASP A N 1
ATOM 1826 C CA . ASP A 1 229 ? -23.101 1.523 7.132 1.00 82.12 229 ASP A CA 1
ATOM 1827 C C . ASP A 1 229 ? -21.595 1.778 7.287 1.00 82.12 229 ASP A C 1
ATOM 1829 O O . ASP A 1 229 ? -21.162 2.901 7.531 1.00 82.12 229 ASP A O 1
ATOM 1833 N N . PHE A 1 230 ? -20.806 0.715 7.169 1.00 79.12 230 PHE A N 1
ATOM 1834 C CA . PHE A 1 230 ? -19.358 0.723 7.390 1.00 79.12 230 PHE A CA 1
ATOM 1835 C C . PHE A 1 230 ? -18.582 0.428 6.104 1.00 79.12 230 PHE A C 1
ATOM 1837 O O . PHE A 1 230 ? -17.355 0.342 6.131 1.00 79.12 230 PHE A O 1
ATOM 1844 N N . ALA A 1 231 ? -19.277 0.195 4.988 1.00 78.44 231 ALA A N 1
ATOM 1845 C CA . ALA A 1 231 ? -18.628 -0.027 3.710 1.00 78.44 231 ALA A CA 1
ATOM 1846 C C . ALA A 1 231 ? -17.962 1.266 3.221 1.00 78.44 231 ALA A C 1
ATOM 1848 O O . ALA A 1 231 ? -18.603 2.307 3.090 1.00 78.44 231 ALA A O 1
ATOM 1849 N N . PHE A 1 232 ? -16.671 1.182 2.897 1.00 80.19 232 PHE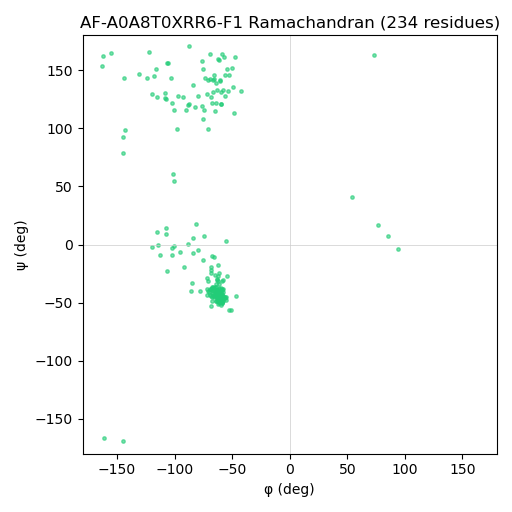 A N 1
ATOM 1850 C CA . PHE A 1 232 ? -16.021 2.244 2.138 1.00 80.19 232 PHE A CA 1
ATOM 1851 C C . PHE A 1 232 ? -16.609 2.297 0.719 1.00 80.19 232 PHE A C 1
ATOM 1853 O O . PHE A 1 232 ? -16.846 1.235 0.128 1.00 80.19 232 PHE A O 1
ATOM 1860 N N . PRO A 1 233 ? -16.806 3.498 0.145 1.00 83.19 233 PRO A N 1
ATOM 1861 C CA . PRO A 1 233 ? -17.163 3.639 -1.259 1.00 83.19 233 PRO A CA 1
ATOM 1862 C C . PRO A 1 233 ? -16.155 2.920 -2.169 1.00 83.19 233 PRO A C 1
ATOM 1864 O O . PRO A 1 233 ? -14.973 2.814 -1.819 1.00 83.19 233 PRO A O 1
ATOM 1867 N N . PRO A 1 234 ? -16.585 2.432 -3.345 1.00 75.94 234 PRO A N 1
ATOM 1868 C CA . PRO A 1 234 ? -15.675 1.805 -4.289 1.00 75.94 234 PRO A CA 1
ATOM 1869 C C . PRO A 1 234 ? -14.584 2.794 -4.711 1.00 75.94 234 PRO A C 1
ATOM 1871 O O . PRO A 1 234 ? -14.863 3.934 -5.083 1.00 75.94 234 PRO A O 1
ATOM 1874 N N . LEU A 1 235 ? -13.333 2.339 -4.657 1.00 70.44 235 LEU A N 1
ATOM 1875 C CA . LEU A 1 235 ? -12.193 3.099 -5.155 1.00 70.44 235 LEU A CA 1
ATOM 1876 C C . LEU A 1 235 ? -12.212 3.057 -6.687 1.00 70.44 235 LEU A C 1
ATOM 1878 O O . LEU A 1 235 ? -12.060 1.968 -7.257 1.00 70.44 235 LEU A O 1
ATOM 1882 N N . ALA A 1 236 ? -12.395 4.223 -7.314 1.00 56.34 236 ALA A N 1
ATOM 1883 C CA . ALA A 1 236 ? -12.257 4.416 -8.760 1.00 56.34 236 ALA A CA 1
ATOM 1884 C C . ALA A 1 236 ? -10.872 3.987 -9.283 1.00 56.34 236 ALA A C 1
ATOM 1886 O O . ALA A 1 236 ? -9.922 3.834 -8.465 1.00 56.34 236 ALA A O 1
#

Sequence (236 aa):
MAAPIQVVSSLQDIAHVLEAMQIDAIDRADEVQFELGEQTSLSEAVNIKARTEPGRDGFVLVNHELLACKFRTKVKLEAAFKRMFDASLRRINEELGPIEDAIAVLRVLVRTADPQMPANNGPPLEERGQGPQQCIYPDPPFPDEFSFEHNDAHHRVPYKHPYATQELRDEAAARDRRGQRALWEVKLRVLEVRQSILKERKTEMVLRMKEEYDRMMDEPSDLGVGNADFAFPPLA

Radius of gyration: 37.32 Å; Cα contacts (8 Å, |Δi|>4): 205; chains: 1; bounding box: 66×37×112 Å

Nearest PDB structures (foldseek):
  5o71-assembly1_A  TM=3.380E-01  e=5.588E-01  Homo sapiens
  6hel-assembly1_A-2  TM=2.433E-01  e=4.140E+00  Homo sapiens

Foldseek 3Di:
DQAEEAEDQAPVRVVVVCVVVVPPDLVCLRNYEYEYDLQRFLQRLVVQCVQDDPPHSHHHYDPVLLSVLSPVLLVLLVVQLVVVLVVVLVVLVVVLVVLVVLLVVLVCQLPDDLVRHPDDPDDDLQQPPQDADDDDDPDDPDDPDDDRDDDDPPPDDRGDHHDPDPVVSVVVSVVRSVVVSVVSVVVSVVSVVVNVVSVVVSVVSVVVSVVVVCCNRHGRDSRSVDDDDNHDDDDD